Protein AF-0000000072904481 (afdb_homodimer)

Solvent-accessible surface area (backbone atoms only — not comparable to full-atom values): 21215 Å² total; per-residue (Å²): 129,81,46,46,85,40,56,26,34,34,30,36,46,55,45,69,70,57,36,52,53,54,48,51,54,16,54,73,69,62,22,68,70,60,59,73,47,78,64,38,32,56,46,36,26,70,32,43,30,18,29,45,48,41,91,46,60,48,68,60,49,51,50,52,50,49,55,53,26,49,72,32,69,68,39,81,42,39,49,34,56,38,45,65,42,69,80,54,69,34,28,24,33,32,52,72,72,56,63,69,54,52,50,51,26,48,56,51,66,70,42,91,57,59,54,37,87,39,96,40,72,68,67,70,38,30,76,52,39,58,78,53,90,71,52,71,70,54,49,55,52,54,50,64,46,77,54,82,62,72,48,64,38,44,38,40,35,32,38,30,45,39,60,66,95,79,44,80,44,79,40,81,74,47,74,46,60,43,56,44,68,75,72,67,75,73,77,78,74,83,124,129,82,46,47,86,40,58,25,37,34,30,36,46,55,45,69,72,57,35,52,52,53,49,51,53,16,54,74,68,61,23,67,74,59,58,73,48,79,64,40,31,55,47,38,27,71,32,44,32,18,30,46,48,42,91,45,60,49,67,59,49,51,50,53,50,50,56,53,26,50,72,34,67,68,39,82,40,39,48,35,57,38,44,65,42,67,84,52,71,32,28,24,34,33,52,72,71,58,63,70,55,52,52,51,24,48,58,51,67,69,42,92,59,58,55,38,85,38,97,38,73,68,66,69,40,30,75,51,40,59,78,54,89,70,51,71,70,55,48,55,52,56,51,64,46,76,54,82,62,71,47,64,37,44,37,40,34,32,38,31,47,40,61,65,93,77,44,81,44,79,40,82,73,47,74,45,60,43,57,44,67,74,73,67,76,73,76,77,74,82,125

Structure (mmCIF, N/CA/C/O backbone):
data_AF-0000000072904481-model_v1
#
loop_
_entity.id
_entity.type
_entity.pdbx_description
1 polymer 'Uncharacterized protein'
#
loop_
_atom_site.group_PDB
_atom_site.id
_atom_site.type_symbol
_atom_site.label_atom_id
_atom_site.label_alt_id
_atom_site.label_comp_id
_atom_site.label_asym_id
_atom_site.label_entity_id
_atom_site.label_seq_id
_atom_site.pdbx_PDB_ins_code
_atom_site.Cartn_x
_atom_site.Cartn_y
_atom_site.Cartn_z
_atom_site.occupancy
_atom_site.B_iso_or_equiv
_atom_site.auth_seq_id
_atom_site.auth_comp_id
_atom_site.auth_asym_id
_atom_site.auth_atom_id
_atom_site.pdbx_PDB_model_num
ATOM 1 N N . MET A 1 1 ? -24.938 24.891 1.321 1 43.62 1 MET A N 1
ATOM 2 C CA . MET A 1 1 ? -23.891 24.891 2.342 1 43.62 1 MET A CA 1
ATOM 3 C C . MET A 1 1 ? -22.734 24 1.939 1 43.62 1 MET A C 1
ATOM 5 O O . MET A 1 1 ? -22.938 22.906 1.396 1 43.62 1 MET A O 1
ATOM 9 N N . ASP A 1 2 ? -21.531 24.625 1.705 1 61.44 2 ASP A N 1
ATOM 10 C CA . ASP A 1 2 ? -20.375 23.984 1.078 1 61.44 2 ASP A CA 1
ATOM 11 C C . ASP A 1 2 ? -19.859 22.828 1.938 1 61.44 2 ASP A C 1
ATOM 13 O O . ASP A 1 2 ? -19.312 23.062 3.018 1 61.44 2 ASP A O 1
ATOM 17 N N . HIS A 1 3 ? -20.547 21.594 1.943 1 78.19 3 HIS A N 1
ATOM 18 C CA . HIS A 1 3 ? -20.156 20.391 2.66 1 78.19 3 HIS A CA 1
ATOM 19 C C . HIS A 1 3 ? -18.891 19.781 2.051 1 78.19 3 HIS A C 1
ATOM 21 O O . HIS A 1 3 ? -18.422 20.219 0.998 1 78.19 3 HIS A O 1
ATOM 27 N N . PHE A 1 4 ? -18.203 19 2.891 1 85.06 4 PHE A N 1
ATOM 28 C CA . PHE A 1 4 ? -17.078 18.25 2.361 1 85.06 4 PHE A CA 1
ATOM 29 C C . PHE A 1 4 ? -17.547 17.219 1.331 1 85.06 4 PHE A C 1
ATOM 31 O O . PHE A 1 4 ? -18.281 16.297 1.663 1 85.06 4 PHE A O 1
ATOM 38 N N . LYS A 1 5 ? -17.328 17.438 0.111 1 82.5 5 LYS A N 1
ATOM 39 C CA . LYS A 1 5 ? -17.812 16.578 -0.953 1 82.5 5 LYS A CA 1
ATOM 40 C C . LYS A 1 5 ? -16.766 15.531 -1.332 1 82.5 5 LYS A C 1
ATOM 42 O O . LYS A 1 5 ? -17.078 14.531 -1.978 1 82.5 5 LYS A O 1
ATOM 47 N N . HIS A 1 6 ? -15.555 15.812 -0.887 1 86.06 6 HIS A N 1
ATOM 48 C CA . HIS A 1 6 ? -14.438 14.961 -1.261 1 86.06 6 HIS A CA 1
ATOM 49 C C . HIS A 1 6 ? -13.664 14.5 -0.03 1 86.06 6 HIS A C 1
ATOM 51 O O . HIS A 1 6 ? -13.852 15.039 1.063 1 86.06 6 HIS A O 1
ATOM 57 N N . ASP A 1 7 ? -12.852 13.469 -0.312 1 86.88 7 ASP A N 1
ATOM 58 C CA . ASP A 1 7 ? -12.008 13.023 0.79 1 86.88 7 ASP A CA 1
ATOM 59 C C . ASP A 1 7 ? -11.195 14.18 1.367 1 86.88 7 ASP A C 1
ATOM 61 O O . ASP A 1 7 ? -10.531 14.906 0.628 1 86.88 7 ASP A O 1
ATOM 65 N N . THR A 1 8 ? -11.32 14.328 2.645 1 92.25 8 THR A N 1
ATOM 66 C CA . THR A 1 8 ? -10.734 15.484 3.309 1 92.25 8 THR A CA 1
ATOM 67 C C . THR A 1 8 ? -9.867 15.055 4.488 1 92.25 8 THR A C 1
ATOM 69 O O . THR A 1 8 ? -10.258 14.172 5.258 1 92.25 8 THR A O 1
ATOM 72 N N . TYR A 1 9 ? -8.68 15.695 4.598 1 94.25 9 TYR A N 1
ATOM 73 C CA . TYR A 1 9 ? -7.652 15.336 5.574 1 94.25 9 TYR A CA 1
ATOM 74 C C . TYR A 1 9 ? -7.18 16.562 6.34 1 94.25 9 TYR A C 1
ATOM 76 O O . TYR A 1 9 ? -7.277 17.688 5.844 1 94.25 9 TYR A O 1
ATOM 84 N N . VAL A 1 10 ? -6.715 16.328 7.512 1 97.69 10 VAL A N 1
ATOM 85 C CA . VAL A 1 10 ? -6.008 17.344 8.281 1 97.69 10 VAL A CA 1
ATOM 86 C C . VAL A 1 10 ? -4.516 17.016 8.312 1 97.69 10 VAL A C 1
ATOM 88 O O . VAL A 1 10 ? -4.117 15.914 8.688 1 97.69 10 VAL A O 1
ATOM 91 N N . VAL A 1 11 ? -3.721 18 7.906 1 97.81 11 VAL A N 1
ATOM 92 C CA . VAL A 1 11 ? -2.295 17.703 7.758 1 97.81 11 VAL A CA 1
ATOM 93 C C . VAL A 1 11 ? -1.479 18.812 8.422 1 97.81 11 VAL A C 1
ATOM 95 O O . VAL A 1 11 ? -2.002 19.891 8.711 1 97.81 11 VAL A O 1
ATOM 98 N N . LEU A 1 12 ? -0.222 18.484 8.773 1 98.31 12 LEU A N 1
ATOM 99 C CA . LEU A 1 12 ? 0.786 19.484 9.086 1 98.31 12 LEU A CA 1
ATOM 100 C C . LEU A 1 12 ? 1.648 19.797 7.867 1 98.31 12 LEU A C 1
ATOM 102 O O . LEU A 1 12 ? 2.18 18.875 7.234 1 98.31 12 LEU A O 1
ATOM 106 N N . ASP A 1 13 ? 1.722 21.094 7.594 1 97.31 13 ASP A N 1
ATOM 107 C CA . ASP A 1 13 ? 2.512 21.531 6.445 1 97.31 13 ASP A CA 1
ATOM 108 C C . ASP A 1 13 ? 4.004 21.5 6.762 1 97.31 13 ASP A C 1
ATOM 110 O O . ASP A 1 13 ? 4.434 21.953 7.824 1 97.31 13 ASP A O 1
ATOM 114 N N . LEU A 1 14 ? 4.719 20.969 5.82 1 97.69 14 LEU A N 1
ATOM 115 C CA . LEU A 1 14 ? 6.172 21.031 5.957 1 97.69 14 LEU A CA 1
ATOM 116 C C . LEU A 1 14 ? 6.699 22.406 5.566 1 97.69 14 LEU A C 1
ATOM 118 O O . LEU A 1 14 ? 6.117 23.078 4.715 1 97.69 14 LEU A O 1
ATOM 122 N N . PRO A 1 15 ? 7.82 22.766 6.234 1 96.94 15 PRO A N 1
ATOM 123 C CA . PRO A 1 15 ? 8.438 24 5.77 1 96.94 15 PRO A CA 1
ATOM 124 C C . PRO A 1 15 ? 8.906 23.922 4.32 1 96.94 15 PRO A C 1
ATOM 126 O O . PRO A 1 15 ? 9.18 22.828 3.818 1 96.94 15 PRO A O 1
ATOM 129 N N . LYS A 1 16 ? 9.055 25.062 3.717 1 96 16 LYS A N 1
ATOM 130 C CA . LYS A 1 16 ? 9.344 25.172 2.291 1 96 16 LYS A CA 1
ATOM 131 C C . LYS A 1 16 ? 10.594 24.375 1.922 1 96 16 LYS A C 1
ATOM 133 O O . LYS A 1 16 ? 10.594 23.641 0.939 1 96 16 LYS A O 1
ATOM 138 N N . GLU A 1 17 ? 11.648 24.547 2.693 1 96.31 17 GLU A N 1
ATOM 139 C CA . GLU A 1 17 ? 12.922 23.906 2.377 1 96.31 17 GLU A CA 1
ATOM 140 C C . GLU A 1 17 ? 12.789 22.375 2.402 1 96.31 17 GLU A C 1
ATOM 142 O O . GLU A 1 17 ? 13.32 21.688 1.524 1 96.31 17 GLU A O 1
ATOM 147 N N . ILE A 1 18 ? 12.109 21.906 3.404 1 97.19 18 ILE A N 1
ATOM 148 C CA . ILE A 1 18 ? 11.922 20.453 3.529 1 97.19 18 ILE A CA 1
ATOM 149 C C . ILE A 1 18 ? 11.023 19.953 2.402 1 97.19 18 ILE A C 1
ATOM 151 O O . ILE A 1 18 ? 11.273 18.891 1.825 1 97.19 18 ILE A O 1
ATOM 155 N N . THR A 1 19 ? 9.984 20.703 2.086 1 95.88 19 THR A N 1
ATOM 156 C CA . THR A 1 19 ? 9.078 20.391 0.99 1 95.88 19 THR A CA 1
ATOM 157 C C . THR A 1 19 ? 9.844 20.203 -0.315 1 95.88 19 THR A C 1
ATOM 159 O O . THR A 1 19 ? 9.633 19.219 -1.037 1 95.88 19 THR A O 1
ATOM 162 N N . GLU A 1 20 ? 10.711 21.078 -0.546 1 94.69 20 GLU A N 1
ATOM 163 C CA . GLU A 1 20 ? 11.484 21.031 -1.781 1 94.69 20 GLU A CA 1
ATOM 164 C C . GLU A 1 20 ? 12.375 19.797 -1.819 1 94.69 20 GLU A C 1
ATOM 166 O O . GLU A 1 20 ? 12.516 19.156 -2.865 1 94.69 20 GLU A O 1
ATOM 171 N N . GLN A 1 21 ? 12.945 19.5 -0.69 1 95.62 21 GLN A N 1
ATOM 172 C CA . GLN A 1 21 ? 13.797 18.312 -0.621 1 95.62 21 GLN A CA 1
ATOM 173 C C . GLN A 1 21 ? 12.992 17.047 -0.859 1 95.62 21 GLN A C 1
ATOM 175 O O . GLN A 1 21 ? 13.422 16.156 -1.608 1 95.62 21 GLN A O 1
ATOM 180 N N . VAL A 1 22 ? 11.852 16.922 -0.239 1 95.38 22 VAL A N 1
ATOM 181 C CA . VAL A 1 22 ? 11.008 15.75 -0.406 1 95.38 22 VAL A CA 1
ATOM 182 C C . VAL A 1 22 ? 10.523 15.656 -1.853 1 95.38 22 VAL A C 1
ATOM 184 O O . VAL A 1 22 ? 10.523 14.578 -2.445 1 95.38 22 VAL A O 1
ATOM 187 N N . ARG A 1 23 ? 10.188 16.766 -2.432 1 92.81 23 ARG A N 1
ATOM 188 C CA . ARG A 1 23 ? 9.742 16.797 -3.82 1 92.81 23 ARG A CA 1
ATOM 189 C C . ARG A 1 23 ? 10.836 16.297 -4.758 1 92.81 23 ARG A C 1
ATOM 191 O O . ARG A 1 23 ? 10.562 15.586 -5.723 1 92.81 23 ARG A O 1
ATOM 198 N N . LYS A 1 24 ? 12.008 16.719 -4.5 1 92.88 24 LYS A N 1
ATOM 199 C CA . LYS A 1 24 ? 13.141 16.297 -5.32 1 92.88 24 LYS A CA 1
ATOM 200 C C . LYS A 1 24 ? 13.297 14.773 -5.285 1 92.88 24 LYS A C 1
ATOM 202 O O . LYS A 1 24 ? 13.57 14.148 -6.309 1 92.88 24 LYS A O 1
ATOM 207 N N . ILE A 1 25 ? 13.141 14.234 -4.094 1 93.06 25 ILE A N 1
ATOM 208 C CA . ILE A 1 25 ? 13.234 12.789 -3.943 1 93.06 25 ILE A CA 1
ATOM 209 C C . ILE A 1 25 ? 12.117 12.109 -4.73 1 93.06 25 ILE A C 1
ATOM 211 O O . ILE A 1 25 ? 12.359 11.156 -5.473 1 93.06 25 ILE A O 1
ATOM 215 N N . ARG A 1 26 ? 10.906 12.594 -4.602 1 90.12 26 ARG A N 1
ATOM 216 C CA . ARG A 1 26 ? 9.758 12.039 -5.312 1 90.12 26 ARG A CA 1
ATOM 217 C C . ARG A 1 26 ? 9.969 12.102 -6.82 1 90.12 26 ARG A C 1
ATOM 219 O O . ARG A 1 26 ? 9.633 11.156 -7.539 1 90.12 26 ARG A O 1
ATOM 226 N N . TYR A 1 27 ? 10.477 13.203 -7.234 1 88.25 27 TYR A N 1
ATOM 227 C CA . TYR A 1 27 ? 10.742 13.383 -8.656 1 88.25 27 TYR A CA 1
ATOM 228 C C . TYR A 1 27 ? 11.773 12.383 -9.156 1 88.25 27 TYR A C 1
ATOM 230 O O . TYR A 1 27 ? 11.617 11.805 -10.234 1 88.25 27 TYR A O 1
ATOM 238 N N . ARG A 1 28 ? 12.781 12.211 -8.398 1 87 28 ARG A N 1
ATOM 239 C CA . ARG A 1 28 ? 13.859 11.305 -8.766 1 87 28 ARG A CA 1
ATOM 240 C C . ARG A 1 28 ? 13.328 9.891 -8.992 1 87 28 ARG A C 1
ATOM 242 O O . ARG A 1 28 ? 13.781 9.188 -9.898 1 87 28 ARG A O 1
ATOM 249 N N . PHE A 1 29 ? 12.367 9.508 -8.242 1 84.25 29 PHE A N 1
ATOM 250 C CA . PHE A 1 29 ? 11.883 8.133 -8.32 1 84.25 29 PHE A CA 1
ATOM 251 C C . PHE A 1 29 ? 10.617 8.055 -9.172 1 84.25 29 PHE A C 1
ATOM 253 O O . PHE A 1 29 ? 9.906 7.047 -9.141 1 84.25 29 PHE A O 1
ATOM 260 N N . LYS A 1 30 ? 10.234 9.07 -9.812 1 73.94 30 LYS A N 1
ATOM 261 C CA . LYS A 1 30 ? 9.227 9.156 -10.867 1 73.94 30 LYS A CA 1
ATOM 262 C C . LYS A 1 30 ? 7.852 8.758 -10.344 1 73.94 30 LYS A C 1
ATOM 264 O O . LYS A 1 30 ? 7.113 8.023 -11.008 1 73.94 30 LYS A O 1
ATOM 269 N N . ASP A 1 31 ? 7.637 9.133 -9.102 1 68.69 31 ASP A N 1
ATOM 270 C CA . ASP A 1 31 ? 6.285 8.914 -8.594 1 68.69 31 ASP A CA 1
ATOM 271 C C . ASP A 1 31 ? 5.34 10.031 -9.039 1 68.69 31 ASP A C 1
ATOM 273 O O . ASP A 1 31 ? 5.199 11.039 -8.352 1 68.69 31 ASP A O 1
ATOM 277 N N . LYS A 1 32 ? 4.746 9.844 -10.148 1 64.5 32 LYS A N 1
ATOM 278 C CA . LYS A 1 32 ? 3.924 10.898 -10.727 1 64.5 32 LYS A CA 1
ATOM 279 C C . LYS A 1 32 ? 2.768 11.266 -9.805 1 64.5 32 LYS A C 1
ATOM 281 O O . LYS A 1 32 ? 2.406 12.438 -9.688 1 64.5 32 LYS A O 1
ATOM 286 N N . PHE A 1 33 ? 2.229 10.305 -9.203 1 63.47 33 PHE A N 1
ATOM 287 C CA . PHE A 1 33 ? 1.083 10.57 -8.344 1 63.47 33 PHE A CA 1
ATOM 288 C C . PHE A 1 33 ? 1.479 11.469 -7.176 1 63.47 33 PHE A C 1
ATOM 290 O O . PHE A 1 33 ? 0.866 12.516 -6.953 1 63.47 33 PHE A O 1
ATOM 297 N N . TYR A 1 34 ? 2.475 11.141 -6.562 1 61.69 34 TYR A N 1
ATOM 298 C CA . TYR A 1 34 ? 2.795 11.859 -5.336 1 61.69 34 TYR A CA 1
ATOM 299 C C . TYR A 1 34 ? 3.574 13.133 -5.641 1 61.69 34 TYR A C 1
ATOM 301 O O . TYR A 1 34 ? 3.695 14.016 -4.781 1 61.69 34 TYR A O 1
ATOM 309 N N . THR A 1 35 ? 3.934 13.203 -6.754 1 65 35 THR A N 1
ATOM 310 C CA . THR A 1 35 ? 4.598 14.453 -7.105 1 65 35 THR A CA 1
ATOM 311 C C . THR A 1 35 ? 3.586 15.594 -7.195 1 65 35 THR A C 1
ATOM 313 O O . THR A 1 35 ? 3.943 16.766 -7.016 1 65 35 THR A O 1
ATOM 316 N N . ALA A 1 36 ? 2.371 15.219 -7.344 1 69.12 36 ALA A N 1
ATOM 317 C CA . ALA A 1 36 ? 1.339 16.234 -7.477 1 69.12 36 ALA A CA 1
ATOM 318 C C . ALA A 1 36 ? 0.821 16.672 -6.113 1 69.12 36 ALA A C 1
ATOM 320 O O . ALA A 1 36 ? 0.22 17.75 -5.984 1 69.12 36 ALA A O 1
ATOM 321 N N . LEU A 1 37 ? 1.031 15.953 -5.09 1 77.56 37 LEU A N 1
ATOM 322 C CA . LEU A 1 37 ? 0.553 16.25 -3.746 1 77.56 37 LEU A CA 1
ATOM 323 C C . LEU A 1 37 ? 1.641 16.938 -2.924 1 77.56 37 LEU A C 1
ATOM 325 O O . LEU A 1 37 ? 2.818 16.594 -3.029 1 77.56 37 LEU A O 1
ATOM 329 N N . PRO A 1 38 ? 1.24 17.891 -2.24 1 86.31 38 PRO A N 1
ATOM 330 C CA . PRO A 1 38 ? 2.258 18.469 -1.361 1 86.31 38 PRO A CA 1
ATOM 331 C C . PRO A 1 38 ? 2.74 17.5 -0.291 1 86.31 38 PRO A C 1
ATOM 333 O O . PRO A 1 38 ? 1.941 16.734 0.26 1 86.31 38 PRO A O 1
ATOM 336 N N . PRO A 1 39 ? 4.094 17.516 -0.113 1 92.5 39 PRO A N 1
ATOM 337 C CA . PRO A 1 39 ? 4.582 16.75 1.042 1 92.5 39 PRO A CA 1
ATOM 338 C C . PRO A 1 39 ? 3.988 17.25 2.361 1 92.5 39 PRO A C 1
ATOM 340 O O . PRO A 1 39 ? 3.852 18.453 2.572 1 92.5 39 PRO A O 1
ATOM 343 N N . LYS A 1 40 ? 3.547 16.328 3.158 1 95.5 40 LYS A N 1
ATOM 344 C CA . LYS A 1 40 ? 2.859 16.656 4.406 1 95.5 40 LYS A CA 1
ATOM 345 C C . LYS A 1 40 ? 2.934 15.492 5.387 1 95.5 40 LYS A C 1
ATOM 347 O O . LYS A 1 40 ? 3.432 14.414 5.047 1 95.5 40 LYS A O 1
ATOM 352 N N . ILE A 1 41 ? 2.525 15.82 6.559 1 97.56 41 ILE A N 1
ATOM 353 C CA . ILE A 1 41 ? 2.268 14.789 7.559 1 97.56 41 ILE A CA 1
ATOM 354 C C . ILE A 1 41 ? 0.803 14.844 7.988 1 97.56 41 ILE A C 1
ATOM 356 O O . ILE A 1 41 ? 0.351 15.836 8.555 1 97.56 41 ILE A O 1
ATOM 360 N N . THR A 1 42 ? 0.107 13.789 7.727 1 96.81 42 THR A N 1
ATOM 361 C CA . THR A 1 42 ? -1.311 13.758 8.07 1 96.81 42 THR A CA 1
ATOM 362 C C . THR A 1 42 ? -1.499 13.516 9.562 1 96.81 42 THR A C 1
ATOM 364 O O . THR A 1 42 ? -0.853 12.641 10.148 1 96.81 42 THR A O 1
ATOM 367 N N . VAL A 1 43 ? -2.361 14.328 10.164 1 98.31 43 VAL A N 1
ATOM 368 C CA . VAL A 1 43 ? -2.633 14.125 11.586 1 98.31 43 VAL A CA 1
ATOM 369 C C . VAL A 1 43 ? -4.043 13.562 11.766 1 98.31 43 VAL A C 1
ATOM 371 O O . VAL A 1 43 ? -4.367 13.023 12.82 1 98.31 43 VAL A O 1
ATOM 374 N N . ALA A 1 44 ? -4.895 13.633 10.789 1 97.75 44 ALA A N 1
ATOM 375 C CA . ALA A 1 44 ? -6.203 12.977 10.805 1 97.75 44 ALA A CA 1
ATOM 376 C C . ALA A 1 44 ? -6.688 12.703 9.383 1 97.75 44 ALA A C 1
ATOM 378 O O . ALA A 1 44 ? -6.625 13.578 8.516 1 97.75 44 ALA A O 1
ATOM 379 N N . GLY A 1 45 ? -7.184 11.453 9.195 1 94.31 45 GLY A N 1
ATOM 380 C CA . GLY A 1 45 ? -7.77 11.172 7.895 1 94.31 45 GLY A CA 1
ATOM 381 C C . GLY A 1 45 ? -7.074 10.039 7.164 1 94.31 45 GLY A C 1
ATOM 382 O O . GLY A 1 45 ? -7.582 9.539 6.16 1 94.31 45 GLY A O 1
ATOM 383 N N . SER A 1 46 ? -5.887 9.555 7.656 1 90.25 46 SER A N 1
ATOM 384 C CA . SER A 1 46 ? -5.145 8.516 6.941 1 90.25 46 SER A CA 1
ATOM 385 C C . SER A 1 46 ? -4.918 7.293 7.824 1 90.25 46 SER A C 1
ATOM 387 O O . SER A 1 46 ? -4.863 6.164 7.328 1 90.25 46 SER A O 1
ATOM 389 N N . SER A 1 47 ? -4.734 7.5 9.07 1 94.12 47 SER A N 1
ATOM 390 C CA . SER A 1 47 ? -4.586 6.453 10.078 1 94.12 47 SER A CA 1
ATOM 391 C C . SER A 1 47 ? -5.094 6.918 11.438 1 94.12 47 SER A C 1
ATOM 393 O O . SER A 1 47 ? -5.164 8.125 11.703 1 94.12 47 SER A O 1
ATOM 395 N N . GLY A 1 48 ? -5.48 5.887 12.242 1 95.81 48 GLY A N 1
ATOM 396 C CA . GLY A 1 48 ? -6.168 6.234 13.477 1 95.81 48 GLY A CA 1
ATOM 397 C C . GLY A 1 48 ? -7.645 6.523 13.273 1 95.81 48 GLY A C 1
ATOM 398 O O . GLY A 1 48 ? -8.5 5.84 13.844 1 95.81 48 GLY A O 1
ATOM 399 N N . VAL A 1 49 ? -7.898 7.527 12.484 1 95.81 49 VAL A N 1
ATOM 400 C CA . VAL A 1 49 ? -9.242 7.836 12.008 1 95.81 49 VAL A CA 1
ATOM 401 C C . VAL A 1 49 ? -9.227 7.973 10.484 1 95.81 49 VAL A C 1
ATOM 403 O O . VAL A 1 49 ? -8.18 8.266 9.891 1 95.81 49 VAL A O 1
ATOM 406 N N . GLY A 1 50 ? -10.414 7.793 9.898 1 93.44 50 GLY A N 1
ATOM 407 C CA . GLY A 1 50 ? -10.531 7.969 8.461 1 93.44 50 GLY A CA 1
ATOM 408 C C . GLY A 1 50 ? -10.758 9.414 8.055 1 93.44 50 GLY A C 1
ATOM 409 O O . GLY A 1 50 ? -10.539 10.328 8.844 1 93.44 50 GLY A O 1
ATOM 410 N N . VAL A 1 51 ? -11.117 9.578 6.762 1 92.38 51 VAL A N 1
ATOM 411 C CA . VAL A 1 51 ? -11.344 10.906 6.211 1 92.38 51 VAL A CA 1
ATOM 412 C C . VAL A 1 51 ? -12.539 11.555 6.906 1 92.38 51 VAL A C 1
ATOM 414 O O . VAL A 1 51 ? -13.352 10.867 7.539 1 92.38 51 VAL A O 1
ATOM 417 N N . LEU A 1 52 ? -12.648 12.852 6.789 1 95 52 LEU A N 1
ATOM 418 C CA . LEU A 1 52 ? -13.797 13.57 7.344 1 95 52 LEU A CA 1
ATOM 419 C C . LEU A 1 52 ? -15.094 13.094 6.703 1 95 52 LEU A C 1
ATOM 421 O O . LEU A 1 52 ? -15.164 12.914 5.488 1 95 52 LEU A O 1
ATOM 425 N N . GLN A 1 53 ? -16.047 12.984 7.543 1 93 53 GLN A N 1
ATOM 426 C CA . GLN A 1 53 ? -17.359 12.68 7.004 1 93 53 GLN A CA 1
ATOM 427 C C . GLN A 1 53 ? -17.938 13.875 6.238 1 93 53 GLN A C 1
ATOM 429 O O . GLN A 1 53 ? -17.734 15.023 6.637 1 93 53 GLN A O 1
ATOM 434 N N . ASN A 1 54 ? -18.656 13.625 5.246 1 88.38 54 ASN A N 1
ATOM 435 C CA . ASN A 1 54 ? -19.125 14.648 4.328 1 88.38 54 ASN A CA 1
ATOM 436 C C . ASN A 1 54 ? -20.281 15.461 4.93 1 88.38 54 ASN A C 1
ATOM 438 O O . ASN A 1 54 ? -20.5 16.609 4.539 1 88.38 54 ASN A O 1
ATOM 442 N N . ASN A 1 55 ? -21 14.922 5.809 1 88.12 55 ASN A N 1
ATOM 443 C CA . ASN A 1 55 ? -22.219 15.547 6.32 1 88.12 55 ASN A CA 1
ATOM 444 C C . ASN A 1 55 ? -21.922 16.406 7.551 1 88.12 55 ASN A C 1
ATOM 446 O O . ASN A 1 55 ? -22.578 16.25 8.586 1 88.12 55 ASN A O 1
ATOM 450 N N . GLN A 1 56 ? -20.969 17.25 7.449 1 91.56 56 GLN A N 1
ATOM 451 C CA . GLN A 1 56 ? -20.703 18.188 8.539 1 91.56 56 GLN A CA 1
ATOM 452 C C . GLN A 1 56 ? -20.406 19.578 8.008 1 91.56 56 GLN A C 1
ATOM 454 O O . GLN A 1 56 ? -19.984 19.75 6.855 1 91.56 56 GLN A O 1
ATOM 459 N N . GLU A 1 57 ? -20.688 20.609 8.812 1 92.62 57 GLU A N 1
ATOM 460 C CA . GLU A 1 57 ? -20.5 22.016 8.445 1 92.62 57 GLU A CA 1
ATOM 461 C C . GLU A 1 57 ? -19.016 22.406 8.484 1 92.62 57 GLU A C 1
ATOM 463 O O . GLU A 1 57 ? -18.391 22.344 9.539 1 92.62 57 GLU A O 1
ATOM 468 N N . PRO A 1 58 ? -18.5 22.797 7.418 1 95.5 58 PRO A N 1
ATOM 469 C CA . PRO A 1 58 ? -17.078 23.125 7.367 1 95.5 58 PRO A CA 1
ATOM 470 C C . PRO A 1 58 ? -16.672 24.188 8.383 1 95.5 58 PRO A C 1
ATOM 472 O O . PRO A 1 58 ? -15.625 24.078 9.023 1 95.5 58 PRO A O 1
ATOM 475 N N . ASP A 1 59 ? -17.5 25.188 8.492 1 95.75 59 ASP A N 1
ATOM 476 C CA . ASP A 1 59 ? -17.172 26.281 9.406 1 95.75 59 ASP A CA 1
ATOM 477 C C . ASP A 1 59 ? -16.984 25.766 10.828 1 95.75 59 ASP A C 1
ATOM 479 O O . ASP A 1 59 ? -16.125 26.266 11.562 1 95.75 59 ASP A O 1
ATOM 483 N N . GLN A 1 60 ? -17.781 24.891 11.195 1 96.62 60 GLN A N 1
ATOM 484 C CA . GLN A 1 60 ? -17.656 24.297 12.531 1 96.62 60 GLN A CA 1
ATOM 485 C C . GLN A 1 60 ? -16.344 23.531 12.672 1 96.62 60 GLN A C 1
ATOM 487 O O . GLN A 1 60 ? -15.664 23.625 13.695 1 96.62 60 GLN A O 1
ATOM 492 N N . VAL A 1 61 ? -15.984 22.781 11.688 1 97.88 61 VAL A N 1
ATOM 493 C CA . VAL A 1 61 ? -14.734 22.031 11.672 1 97.88 61 VAL A CA 1
ATOM 494 C C . VAL A 1 61 ? -13.555 22.984 11.766 1 97.88 61 VAL A C 1
ATOM 496 O O . VAL A 1 61 ? -12.633 22.781 12.562 1 97.88 61 VAL A O 1
ATOM 499 N N . PHE A 1 62 ? -13.625 24.031 10.992 1 97.88 62 PHE A N 1
ATOM 500 C CA . PHE A 1 62 ? -12.547 25 10.969 1 97.88 62 PHE A CA 1
ATOM 501 C C . PHE A 1 62 ? -12.367 25.641 12.336 1 97.88 62 PHE A C 1
ATOM 503 O O . PHE A 1 62 ? -11.234 25.797 12.812 1 97.88 62 PHE A O 1
ATOM 510 N N . LYS A 1 63 ? -13.469 25.969 12.922 1 97.81 63 LYS A N 1
ATOM 511 C CA . LYS A 1 63 ? -13.43 26.594 14.242 1 97.81 63 LYS A CA 1
ATOM 512 C C . LYS A 1 63 ? -12.773 25.672 15.266 1 97.81 63 LYS A C 1
ATOM 514 O O . LYS A 1 63 ? -11.969 26.109 16.094 1 97.81 63 LYS A O 1
ATOM 519 N N . ILE A 1 64 ? -13.164 24.453 15.234 1 98.19 64 ILE A N 1
ATOM 520 C CA . ILE A 1 64 ? -12.594 23.469 16.156 1 98.19 64 ILE A CA 1
ATOM 521 C C . ILE A 1 64 ? -11.086 23.391 15.953 1 98.19 64 ILE A C 1
ATOM 523 O O . ILE A 1 64 ? -10.32 23.391 16.922 1 98.19 64 ILE A O 1
ATOM 527 N N . LEU A 1 65 ? -10.625 23.328 14.773 1 98.25 65 LEU A N 1
ATOM 528 C CA . LEU A 1 65 ? -9.203 23.219 14.484 1 98.25 65 LEU A CA 1
ATOM 529 C C . LEU A 1 65 ? -8.469 24.5 14.898 1 98.25 65 LEU A C 1
ATOM 531 O O . LEU A 1 65 ? -7.336 24.438 15.375 1 98.25 65 LEU A O 1
ATOM 535 N N . ASP A 1 66 ? -9.109 25.656 14.703 1 97.69 66 ASP A N 1
ATOM 536 C CA . ASP A 1 66 ? -8.539 26.906 15.18 1 97.69 66 ASP A CA 1
ATOM 537 C C . ASP A 1 66 ? -8.297 26.859 16.688 1 97.69 66 ASP A C 1
ATOM 539 O O . ASP A 1 66 ? -7.242 27.266 17.172 1 97.69 66 ASP A O 1
ATOM 543 N N . ASP A 1 67 ? -9.281 26.391 17.344 1 97.31 67 ASP A N 1
ATOM 544 C CA . ASP A 1 67 ? -9.18 26.297 18.797 1 97.31 67 ASP A CA 1
ATOM 545 C C . ASP A 1 67 ? -8.055 25.359 19.203 1 97.31 67 ASP A C 1
ATOM 547 O O . ASP A 1 67 ? -7.281 25.656 20.109 1 97.31 67 ASP A O 1
ATOM 551 N N . ILE A 1 68 ? -7.973 24.25 18.594 1 97.38 68 ILE A N 1
ATOM 552 C CA . ILE A 1 68 ? -6.918 23.297 18.875 1 97.38 68 ILE A CA 1
ATOM 553 C C . ILE A 1 68 ? -5.555 23.922 18.609 1 97.38 68 ILE A C 1
ATOM 555 O O . ILE A 1 68 ? -4.613 23.734 19.391 1 97.38 68 ILE A O 1
ATOM 559 N N . ALA A 1 69 ? -5.465 24.656 17.562 1 96.94 69 ALA A N 1
ATOM 560 C CA . ALA A 1 69 ? -4.203 25.266 17.156 1 96.94 69 ALA A CA 1
ATOM 561 C C . ALA A 1 69 ? -3.693 26.25 18.203 1 96.94 69 ALA A C 1
ATOM 563 O O . ALA A 1 69 ? -2.484 26.453 18.328 1 96.94 69 ALA A O 1
ATOM 564 N N . THR A 1 70 ? -4.602 26.875 18.938 1 94.56 70 THR A N 1
ATOM 565 C CA . THR A 1 70 ? -4.211 27.828 19.969 1 94.56 70 THR A CA 1
ATOM 566 C C . THR A 1 70 ? -3.586 27.109 21.156 1 94.56 70 THR A C 1
ATOM 568 O O . THR A 1 70 ? -2.951 27.734 22.016 1 94.56 70 THR A O 1
ATOM 571 N N . LYS A 1 71 ? -3.719 25.828 21.203 1 94.12 71 LYS A N 1
ATOM 572 C CA . LYS A 1 71 ? -3.279 25.047 22.359 1 94.12 71 LYS A CA 1
ATOM 573 C C . LYS A 1 71 ? -2.072 24.188 22.016 1 94.12 71 LYS A C 1
ATOM 575 O O . LYS A 1 71 ? -1.665 23.328 22.812 1 94.12 71 LYS A O 1
ATOM 580 N N . ILE A 1 72 ? -1.594 24.297 20.906 1 94.88 72 ILE A N 1
ATOM 581 C CA . ILE A 1 72 ? -0.477 23.469 20.453 1 94.88 72 ILE A CA 1
ATOM 582 C C . ILE A 1 72 ? 0.751 24.344 20.234 1 94.88 72 ILE A C 1
ATOM 584 O O . ILE A 1 72 ? 0.655 25.422 19.625 1 94.88 72 ILE A O 1
ATOM 588 N N . GLU A 1 73 ? 1.904 23.922 20.766 1 94 73 GLU A N 1
ATOM 589 C CA . GLU A 1 73 ? 3.182 24.578 20.484 1 94 73 GLU A CA 1
ATOM 590 C C . GLU A 1 73 ? 3.768 24.094 19.156 1 94 73 GLU A C 1
ATOM 592 O O . GLU A 1 73 ? 3.535 22.953 18.75 1 94 73 GLU A O 1
ATOM 597 N N . PRO A 1 74 ? 4.5 25.031 18.562 1 96.25 74 PRO A N 1
ATOM 598 C CA . PRO A 1 74 ? 5.223 24.547 17.391 1 96.25 74 PRO A CA 1
ATOM 599 C C . PRO A 1 74 ? 6.039 23.281 17.688 1 96.25 74 PRO A C 1
ATOM 601 O O . PRO A 1 74 ? 6.625 23.156 18.766 1 96.25 74 PRO A O 1
ATOM 604 N N . ILE A 1 75 ? 6.133 22.438 16.688 1 97.06 75 ILE A N 1
ATOM 605 C CA . ILE A 1 75 ? 6.762 21.141 16.875 1 97.06 75 ILE A CA 1
ATOM 606 C C . ILE A 1 75 ? 8.148 21.141 16.234 1 97.06 75 ILE A C 1
ATOM 608 O O . ILE A 1 75 ? 8.297 21.406 15.047 1 97.06 75 ILE A O 1
ATOM 612 N N . LYS A 1 76 ? 9.109 20.875 17.047 1 97.19 76 LYS A N 1
ATOM 613 C CA . LYS A 1 76 ? 10.422 20.547 16.5 1 97.19 76 LYS A CA 1
ATOM 614 C C . LYS A 1 76 ? 10.484 19.094 16.047 1 97.19 76 LYS A C 1
ATOM 616 O O . LYS A 1 76 ? 10.289 18.172 16.859 1 97.19 76 LYS A O 1
ATOM 621 N N . ALA A 1 77 ? 10.766 18.922 14.758 1 97.94 77 ALA A N 1
ATOM 622 C CA . ALA A 1 77 ? 10.703 17.562 14.227 1 97.94 77 ALA A CA 1
ATOM 623 C C . ALA A 1 77 ? 11.883 17.281 13.312 1 97.94 77 ALA A C 1
ATOM 625 O O . ALA A 1 77 ? 12.609 18.188 12.914 1 97.94 77 ALA A O 1
ATOM 626 N N . SER A 1 78 ? 12.117 16 13.062 1 97.88 78 SER A N 1
ATOM 627 C CA . SER A 1 78 ? 13.078 15.5 12.086 1 97.88 78 SER A CA 1
ATOM 628 C C . SER A 1 78 ? 12.664 14.133 11.547 1 97.88 78 SER A C 1
ATOM 630 O O . SER A 1 78 ? 12.039 13.344 12.258 1 97.88 78 SER A O 1
ATOM 632 N N . PHE A 1 79 ? 13.023 13.969 10.305 1 98.25 79 PHE A N 1
ATOM 633 C CA . PHE A 1 79 ? 12.75 12.664 9.711 1 98.25 79 PHE A CA 1
ATOM 634 C C . PHE A 1 79 ? 13.773 11.633 10.18 1 98.25 79 PHE A C 1
ATOM 636 O O . PHE A 1 79 ? 14.945 11.969 10.383 1 98.25 79 PHE A O 1
ATOM 643 N N . SER A 1 80 ? 13.281 10.5 10.406 1 97.62 80 SER A N 1
ATOM 644 C CA . SER A 1 80 ? 14.141 9.336 10.609 1 97.62 80 SER A CA 1
ATOM 645 C C . SER A 1 80 ? 14.344 8.555 9.312 1 97.62 80 SER A C 1
ATOM 647 O O . SER A 1 80 ? 14.398 9.148 8.234 1 97.62 80 SER A O 1
ATOM 649 N N . GLU A 1 81 ? 14.461 7.281 9.367 1 97.5 81 GLU A N 1
ATOM 650 C CA . GLU A 1 81 ? 14.742 6.473 8.188 1 97.5 81 GLU A CA 1
ATOM 651 C C . GLU A 1 81 ? 13.508 6.344 7.301 1 97.5 81 GLU A C 1
ATOM 653 O O . GLU A 1 81 ? 12.383 6.547 7.762 1 97.5 81 GLU A O 1
ATOM 658 N N . VAL A 1 82 ? 13.805 6.055 6.059 1 97.12 82 VAL A N 1
ATOM 659 C CA . VAL A 1 82 ? 12.742 5.676 5.137 1 97.12 82 VAL A CA 1
ATOM 660 C C . VAL A 1 82 ? 12.273 4.254 5.445 1 97.12 82 VAL A C 1
ATOM 662 O O . VAL A 1 82 ? 13.094 3.352 5.633 1 97.12 82 VAL A O 1
ATOM 665 N N . LYS A 1 83 ? 10.992 4.113 5.535 1 95.69 83 LYS A N 1
ATOM 666 C CA . LYS A 1 83 ? 10.398 2.805 5.789 1 95.69 83 LYS A CA 1
ATOM 667 C C . LYS A 1 83 ? 9.383 2.441 4.707 1 95.69 83 LYS A C 1
ATOM 669 O O . LYS A 1 83 ? 9.047 3.271 3.861 1 95.69 83 LYS A O 1
ATOM 674 N N . ARG A 1 84 ? 9.102 1.203 4.711 1 92.38 84 ARG A N 1
ATOM 675 C CA . ARG A 1 84 ? 8.117 0.639 3.791 1 92.38 84 ARG A CA 1
ATOM 676 C C . ARG A 1 84 ? 6.898 0.117 4.543 1 92.38 84 ARG A C 1
ATOM 678 O O . ARG A 1 84 ? 7.035 -0.524 5.59 1 92.38 84 ARG A O 1
ATOM 685 N N . PHE A 1 85 ? 5.672 0.44 4.098 1 92.38 85 PHE A N 1
ATOM 686 C CA . PHE A 1 85 ? 4.492 -0.168 4.703 1 92.38 85 PHE A CA 1
ATOM 687 C C . PHE A 1 85 ? 4.449 -1.665 4.418 1 92.38 85 PHE A C 1
ATOM 689 O O . PHE A 1 85 ? 4.789 -2.104 3.314 1 92.38 85 PHE A O 1
ATOM 696 N N . PRO A 1 86 ? 3.934 -2.467 5.281 1 90.88 86 PRO A N 1
ATOM 697 C CA . PRO A 1 86 ? 3.949 -3.924 5.133 1 90.88 86 PRO A CA 1
ATOM 698 C C . PRO A 1 86 ? 3.258 -4.395 3.855 1 90.88 86 PRO A C 1
ATOM 700 O O . PRO A 1 86 ? 2.16 -3.928 3.535 1 90.88 86 PRO A O 1
ATOM 703 N N . TYR A 1 87 ? 3.984 -5.254 3.082 1 89.19 87 TYR A N 1
ATOM 704 C CA . TYR A 1 87 ? 3.473 -6.012 1.944 1 89.19 87 TYR A CA 1
ATOM 705 C C . TYR A 1 87 ? 3.221 -5.098 0.751 1 89.19 87 TYR A C 1
ATOM 707 O O . TYR A 1 87 ? 2.533 -5.48 -0.198 1 89.19 87 TYR A O 1
ATOM 715 N N . THR A 1 88 ? 3.74 -3.848 0.84 1 87.81 88 THR A N 1
ATOM 716 C CA . THR A 1 88 ? 3.488 -2.896 -0.236 1 87.81 88 THR A CA 1
ATOM 717 C C . THR A 1 88 ? 4.789 -2.25 -0.703 1 87.81 88 THR A C 1
ATOM 719 O O . THR A 1 88 ? 5.852 -2.5 -0.132 1 87.81 88 THR A O 1
ATOM 722 N N . ASN A 1 89 ? 4.672 -1.52 -1.762 1 84.62 89 ASN A N 1
ATOM 723 C CA . ASN A 1 89 ? 5.773 -0.672 -2.207 1 84.62 89 ASN A CA 1
ATOM 724 C C . ASN A 1 89 ? 5.496 0.801 -1.926 1 84.62 89 ASN A C 1
ATOM 726 O O . ASN A 1 89 ? 5.754 1.658 -2.773 1 84.62 89 ASN A O 1
ATOM 730 N N . ILE A 1 90 ? 4.93 1.067 -0.824 1 89.12 90 ILE A N 1
ATOM 731 C CA . ILE A 1 90 ? 4.723 2.441 -0.377 1 89.12 90 ILE A CA 1
ATOM 732 C C . ILE A 1 90 ? 5.789 2.812 0.653 1 89.12 90 ILE A C 1
ATOM 734 O O . ILE A 1 90 ? 5.879 2.189 1.713 1 89.12 90 ILE A O 1
ATOM 738 N N . PHE A 1 91 ? 6.512 3.812 0.295 1 92.75 91 PHE A N 1
ATOM 739 C CA . PHE A 1 91 ? 7.641 4.23 1.119 1 92.75 91 PHE A CA 1
ATOM 740 C C . PHE A 1 91 ? 7.395 5.609 1.714 1 92.75 91 PHE A C 1
ATOM 742 O O . PHE A 1 91 ? 6.762 6.461 1.083 1 92.75 91 PHE A O 1
ATOM 749 N N . PHE A 1 92 ? 7.918 5.793 2.891 1 94.88 92 PHE A N 1
ATOM 750 C CA . PHE A 1 92 ? 7.668 7.051 3.584 1 94.88 92 PHE A CA 1
ATOM 751 C C . PHE A 1 92 ? 8.82 7.391 4.52 1 94.88 92 PHE A C 1
ATOM 753 O O . PHE A 1 92 ? 9.562 6.508 4.945 1 94.88 92 PHE A O 1
ATOM 760 N N . PHE A 1 93 ? 8.922 8.703 4.836 1 97.31 93 PHE A N 1
ATOM 761 C CA . PHE A 1 93 ? 9.773 9.125 5.938 1 97.31 93 PHE A CA 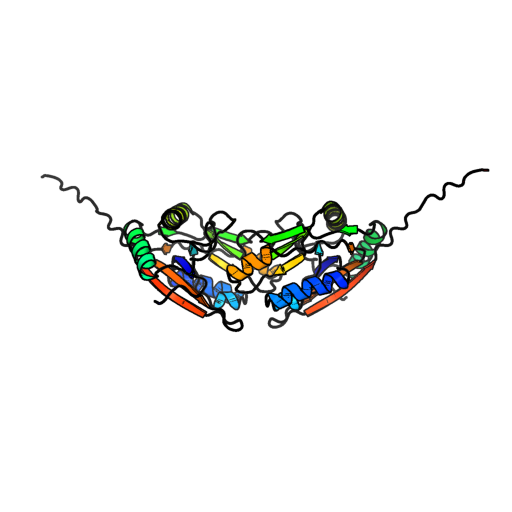1
ATOM 762 C C . PHE A 1 93 ? 9.078 8.891 7.277 1 97.31 93 PHE A C 1
ATOM 764 O O . PHE A 1 93 ? 7.973 9.375 7.504 1 97.31 93 PHE A O 1
ATOM 771 N N . SER A 1 94 ? 9.789 8.141 8.148 1 97.81 94 SER A N 1
ATOM 772 C CA . SER A 1 94 ? 9.375 8.086 9.547 1 97.81 94 SER A CA 1
ATOM 773 C C . SER A 1 94 ? 9.898 9.297 10.32 1 97.81 94 SER A C 1
ATOM 775 O O . SER A 1 94 ? 10.578 10.148 9.758 1 97.81 94 SER A O 1
ATOM 777 N N . LEU A 1 95 ? 9.453 9.414 11.547 1 98.12 95 LEU A N 1
ATOM 778 C CA . LEU A 1 95 ? 9.859 10.531 12.391 1 98.12 95 LEU A CA 1
ATOM 779 C C . LEU A 1 95 ? 10.641 10.039 13.602 1 98.12 95 LEU A C 1
ATOM 781 O O . LEU A 1 95 ? 10.344 8.969 14.148 1 98.12 95 LEU A O 1
ATOM 785 N N . HIS A 1 96 ? 11.633 10.766 14.039 1 97 96 HIS A N 1
ATOM 786 C CA . HIS A 1 96 ? 12.398 10.406 15.234 1 97 96 HIS A CA 1
ATOM 787 C C . HIS A 1 96 ? 11.523 10.43 16.484 1 97 96 HIS A C 1
ATOM 789 O O . HIS A 1 96 ? 11.602 9.523 17.312 1 97 96 HIS A O 1
ATOM 795 N N . ASP A 1 97 ? 10.812 11.461 16.719 1 97 97 ASP A N 1
ATOM 796 C CA . ASP A 1 97 ? 9.883 11.625 17.828 1 97 97 ASP A CA 1
ATOM 797 C C . ASP A 1 97 ? 8.461 11.852 17.312 1 97 97 ASP A C 1
ATOM 799 O O . ASP A 1 97 ? 8.195 12.828 16.609 1 97 97 ASP A O 1
ATOM 803 N N . GLU A 1 98 ? 7.559 10.914 17.75 1 98 98 GLU A N 1
ATOM 804 C CA . GLU A 1 98 ? 6.199 10.977 17.219 1 98 98 GLU A CA 1
ATOM 805 C C . GLU A 1 98 ? 5.219 11.5 18.266 1 98 98 GLU A C 1
ATOM 807 O O . GLU A 1 98 ? 4.023 11.617 18 1 98 98 GLU A O 1
ATOM 812 N N . ALA A 1 99 ? 5.629 11.852 19.453 1 97.75 99 ALA A N 1
ATOM 813 C CA . ALA A 1 99 ? 4.758 12.164 20.578 1 97.75 99 ALA A CA 1
ATOM 814 C C . ALA A 1 99 ? 3.852 13.352 20.266 1 97.75 99 ALA A C 1
ATOM 816 O O . ALA A 1 99 ? 2.643 13.297 20.516 1 97.75 99 ALA A O 1
ATOM 817 N N . SER A 1 100 ? 4.477 14.383 19.734 1 97.69 100 SER A N 1
ATOM 818 C CA . SER A 1 100 ? 3.705 15.578 19.438 1 97.69 100 SER A CA 1
ATOM 819 C C . SER A 1 100 ? 2.619 15.297 18.406 1 97.69 100 SER A C 1
ATOM 821 O O . SER A 1 100 ? 1.517 15.836 18.484 1 97.69 100 SER A O 1
ATOM 823 N N . PHE A 1 101 ? 2.91 14.453 17.484 1 98.5 101 PHE A N 1
ATOM 824 C CA . PHE A 1 101 ? 1.952 14.109 16.438 1 98.5 101 PHE A CA 1
ATOM 825 C C . PHE A 1 101 ? 0.801 13.289 17 1 98.5 101 PHE A C 1
ATOM 827 O O . PHE A 1 101 ? -0.361 13.516 16.656 1 98.5 101 PHE A O 1
ATOM 834 N N . HIS A 1 102 ? 1.134 12.391 17.844 1 98.44 102 HIS A N 1
ATOM 835 C CA . HIS A 1 102 ? 0.103 11.609 18.516 1 98.44 102 HIS A CA 1
ATOM 836 C C . HIS A 1 102 ? -0.806 12.5 19.359 1 98.44 102 HIS A C 1
ATOM 838 O O . HIS A 1 102 ? -2.02 12.281 19.406 1 98.44 102 HIS A O 1
ATOM 844 N N . ASN A 1 103 ? -0.182 13.453 20.016 1 97.94 103 ASN A N 1
ATOM 845 C CA . ASN A 1 103 ? -0.964 14.375 20.828 1 97.94 103 ASN A CA 1
ATOM 846 C C . ASN A 1 103 ? -1.954 15.164 19.969 1 97.94 103 ASN A C 1
ATOM 848 O O . ASN A 1 103 ? -3.129 15.289 20.328 1 97.94 103 ASN A O 1
ATOM 852 N N . ILE A 1 104 ? -1.53 15.648 18.891 1 98.25 104 ILE A N 1
ATOM 853 C CA . ILE A 1 104 ? -2.395 16.422 18.016 1 98.25 104 ILE A CA 1
ATOM 854 C C . ILE A 1 104 ? -3.498 15.531 17.453 1 98.25 104 ILE A C 1
ATOM 856 O O . ILE A 1 104 ? -4.672 15.914 17.438 1 98.25 104 ILE A O 1
ATOM 860 N N . HIS A 1 105 ? -3.082 14.359 16.984 1 98.69 105 HIS A N 1
ATOM 861 C CA . HIS A 1 105 ? -4.062 13.398 16.484 1 98.69 105 HIS A CA 1
ATOM 862 C C . HIS A 1 105 ? -5.141 13.125 17.531 1 98.69 105 HIS A C 1
ATOM 864 O O . HIS A 1 105 ? -6.332 13.133 17.203 1 98.69 105 HIS A O 1
ATOM 870 N N . LYS A 1 106 ? -4.73 12.906 18.719 1 98.38 106 LYS A N 1
ATOM 871 C CA . LYS A 1 106 ? -5.668 12.602 19.797 1 98.38 106 LYS A CA 1
ATOM 872 C C . LYS A 1 106 ? -6.637 13.758 20.031 1 98.38 106 LYS A C 1
ATOM 874 O O . LYS A 1 106 ? -7.844 13.547 20.156 1 98.38 106 LYS A O 1
ATOM 879 N N . LYS A 1 107 ? -6.121 14.961 20.078 1 98.31 107 LYS A N 1
ATOM 880 C CA . LYS A 1 107 ? -6.957 16.141 20.281 1 98.31 107 LYS A CA 1
ATOM 881 C C . LYS A 1 107 ? -8 16.266 19.172 1 98.31 107 LYS A C 1
ATOM 883 O O . LYS A 1 107 ? -9.164 16.562 19.438 1 98.31 107 LYS A O 1
ATOM 888 N N . ILE A 1 108 ? -7.582 15.984 17.969 1 98.69 108 ILE A N 1
ATOM 889 C CA . ILE A 1 108 ? -8.484 16.109 16.828 1 98.69 108 ILE A CA 1
ATOM 890 C C . ILE A 1 108 ? -9.492 14.969 16.844 1 98.69 108 ILE A C 1
ATOM 892 O O . ILE A 1 108 ? -10.695 15.195 16.688 1 98.69 108 ILE A O 1
ATOM 896 N N . ALA A 1 109 ? -9 13.781 17.078 1 98.12 109 ALA A N 1
ATOM 897 C CA . ALA A 1 109 ? -9.844 12.594 17.031 1 98.12 109 ALA A CA 1
ATOM 898 C C . ALA A 1 109 ? -10.891 12.625 18.141 1 98.12 109 ALA A C 1
ATOM 900 O O . ALA A 1 109 ? -11.977 12.055 18 1 98.12 109 ALA A O 1
ATOM 901 N N . GLN A 1 110 ? -10.57 13.289 19.219 1 97.88 110 GLN A N 1
ATOM 902 C CA . GLN A 1 110 ? -11.469 13.336 20.375 1 97.88 110 GLN A CA 1
ATOM 903 C C . GLN A 1 110 ? -12.367 14.57 20.312 1 97.88 110 GLN A C 1
ATOM 905 O O . GLN A 1 110 ? -13.211 14.766 21.188 1 97.88 110 GLN A O 1
ATOM 910 N N . SER A 1 111 ? -12.18 15.344 19.344 1 98.25 111 SER A N 1
ATOM 911 C CA . SER A 1 111 ? -13.023 16.516 19.172 1 98.25 111 SER A CA 1
ATOM 912 C C . SER A 1 111 ? -14.391 16.141 18.609 1 98.25 111 SER A C 1
ATOM 914 O O . SER A 1 111 ? -14.727 14.961 18.516 1 98.25 111 SER A O 1
ATOM 916 N N . ASP A 1 112 ? -15.203 17.25 18.219 1 97.56 112 ASP A N 1
ATOM 917 C CA . ASP A 1 112 ? -16.531 17.016 17.672 1 97.56 112 ASP A CA 1
ATOM 918 C C . ASP A 1 112 ? -16.484 16.828 16.156 1 97.56 112 ASP A C 1
ATOM 920 O O . ASP A 1 112 ? -17.531 16.703 15.516 1 97.56 112 ASP A O 1
ATOM 924 N N . ILE A 1 113 ? -15.289 16.812 15.617 1 98.12 113 ILE A N 1
ATOM 925 C CA . ILE A 1 113 ? -15.172 16.516 14.195 1 98.12 113 ILE A CA 1
ATOM 926 C C . ILE A 1 113 ? -15.453 15.031 13.953 1 98.12 113 ILE A C 1
ATOM 928 O O . ILE A 1 113 ? -14.922 14.172 14.664 1 98.12 113 ILE A O 1
ATOM 932 N N . ARG A 1 114 ? -16.234 14.75 12.984 1 96.81 114 ARG A N 1
ATOM 933 C CA . ARG A 1 114 ? -16.609 13.367 12.703 1 96.81 114 ARG A CA 1
ATOM 934 C C . ARG A 1 114 ? -15.773 12.797 11.562 1 96.81 114 ARG A C 1
ATOM 936 O O . ARG A 1 114 ? -15.672 13.406 10.5 1 96.81 114 ARG A O 1
ATOM 943 N N . PHE A 1 115 ? -15.203 11.68 11.789 1 96.31 115 PHE A N 1
ATOM 944 C CA . PHE A 1 115 ? -14.367 10.969 10.828 1 96.31 115 PHE A CA 1
ATOM 945 C C . PHE A 1 115 ? -14.961 9.602 10.5 1 96.31 115 PHE A C 1
ATOM 947 O O . PHE A 1 115 ? -15.68 9.023 11.312 1 96.31 115 PHE A O 1
ATOM 954 N N . SER A 1 116 ? -14.633 9.117 9.289 1 93.06 116 SER A N 1
ATOM 955 C CA . SER A 1 116 ? -14.93 7.723 8.969 1 93.06 116 SER A CA 1
ATOM 956 C C . SER A 1 116 ? -14.039 6.777 9.773 1 93.06 116 SER A C 1
ATOM 958 O O . SER A 1 116 ? -13.102 7.211 10.438 1 93.06 116 SER A O 1
ATOM 960 N N . LYS A 1 117 ? -14.383 5.523 9.711 1 90.12 117 LYS A N 1
ATOM 961 C CA . LYS A 1 117 ? -13.625 4.523 10.461 1 90.12 117 LYS A CA 1
ATOM 962 C C . LYS A 1 117 ? -12.305 4.195 9.766 1 90.12 117 LYS A C 1
ATOM 964 O O . LYS A 1 117 ? -12.234 4.188 8.531 1 90.12 117 LYS A O 1
ATOM 969 N N . ASN A 1 118 ? -11.281 4.012 10.523 1 90.31 118 ASN A N 1
ATOM 970 C CA . ASN A 1 118 ? -9.984 3.482 10.109 1 90.31 118 ASN A CA 1
ATOM 971 C C . ASN A 1 118 ? -9.492 2.395 11.055 1 90.31 118 ASN A C 1
ATOM 973 O O . ASN A 1 118 ? -9.398 2.613 12.266 1 90.31 118 ASN A O 1
ATOM 977 N N . ASP A 1 119 ? -9.07 1.314 10.492 1 89 119 ASP A N 1
ATOM 978 C CA . ASP A 1 119 ? -8.828 0.131 11.32 1 89 119 ASP A CA 1
ATOM 979 C C . ASP A 1 119 ? -7.383 0.077 11.797 1 89 119 ASP A C 1
ATOM 981 O O . ASP A 1 119 ? -6.988 -0.866 12.484 1 89 119 ASP A O 1
ATOM 985 N N . PHE A 1 120 ? -6.586 1.015 11.492 1 94.12 120 PHE A N 1
ATOM 986 C CA . PHE A 1 120 ? -5.176 0.976 11.859 1 94.12 120 PHE A CA 1
ATOM 987 C C . PHE A 1 120 ? -4.836 2.1 12.828 1 94.12 120 PHE A C 1
ATOM 989 O O . PHE A 1 120 ? -5.387 3.199 12.734 1 94.12 120 PHE A O 1
ATOM 996 N N . PRO A 1 121 ? -3.906 1.77 13.75 1 96.81 121 PRO A N 1
ATOM 997 C CA . PRO A 1 121 ? -3.488 2.83 14.672 1 96.81 121 PRO A CA 1
ATOM 998 C C . PRO A 1 121 ? -2.834 4.008 13.961 1 96.81 121 PRO A C 1
ATOM 1000 O O . PRO A 1 121 ? -2.344 3.861 12.836 1 96.81 121 PRO A O 1
ATOM 1003 N N . TYR A 1 122 ? -2.896 5.109 14.656 1 98 122 TYR A N 1
ATOM 1004 C CA . TYR A 1 122 ? -2.287 6.301 14.07 1 98 122 TYR A CA 1
ATOM 1005 C C . TYR A 1 122 ? -0.794 6.098 13.844 1 98 122 TYR A C 1
ATOM 1007 O O . TYR A 1 122 ? -0.088 5.613 14.734 1 98 122 TYR A O 1
ATOM 1015 N N . LYS A 1 123 ? -0.365 6.453 12.648 1 97.31 123 LYS A N 1
ATOM 1016 C CA . LYS A 1 123 ? 1.037 6.387 12.25 1 97.31 123 LYS A CA 1
ATOM 1017 C C . LYS A 1 123 ? 1.442 7.629 11.461 1 97.31 123 LYS A C 1
ATOM 1019 O O . LYS A 1 123 ? 1.224 7.699 10.25 1 97.31 123 LYS A O 1
ATOM 1024 N N . PRO A 1 124 ? 2.129 8.602 12.125 1 97.62 124 PRO A N 1
ATOM 1025 C CA . PRO A 1 124 ? 2.582 9.781 11.375 1 97.62 124 PRO A CA 1
ATOM 1026 C C . PRO A 1 124 ? 3.711 9.461 10.398 1 97.62 124 PRO A C 1
ATOM 1028 O O . PRO A 1 124 ? 4.637 8.719 10.742 1 97.62 124 PRO A O 1
ATOM 1031 N N . HIS A 1 125 ? 3.576 9.969 9.18 1 95.94 125 HIS A N 1
ATOM 1032 C CA . HIS A 1 125 ? 4.578 9.727 8.148 1 95.94 125 HIS A CA 1
ATOM 1033 C C . HIS A 1 125 ? 4.469 10.758 7.027 1 95.94 125 HIS A C 1
ATOM 1035 O O . HIS A 1 125 ? 3.479 11.492 6.949 1 95.94 125 HIS A O 1
ATOM 1041 N N . SER A 1 126 ? 5.52 10.883 6.285 1 95.75 126 SER A N 1
ATOM 1042 C CA . SER A 1 126 ? 5.508 11.625 5.027 1 95.75 126 SER A CA 1
ATOM 1043 C C . SER A 1 126 ? 5.824 10.711 3.846 1 95.75 126 SER A C 1
ATOM 1045 O O . SER A 1 126 ? 6.953 10.234 3.709 1 95.75 126 SER A O 1
ATOM 1047 N N . THR A 1 127 ? 4.863 10.523 2.984 1 92.06 127 THR A N 1
ATOM 1048 C CA . THR A 1 127 ? 4.973 9.539 1.911 1 92.06 127 THR A CA 1
ATOM 1049 C C . THR A 1 127 ? 5.965 10.008 0.851 1 92.06 127 THR A C 1
ATOM 1051 O O . THR A 1 127 ? 5.969 11.18 0.471 1 92.06 127 THR A O 1
ATOM 1054 N N . LEU A 1 128 ? 6.805 9.086 0.451 1 90.88 128 LEU A N 1
ATOM 1055 C CA . LEU A 1 128 ? 7.816 9.352 -0.562 1 90.88 128 LEU A CA 1
ATOM 1056 C C . LEU A 1 128 ? 7.438 8.711 -1.894 1 90.88 128 LEU A C 1
ATOM 1058 O O . LEU A 1 128 ? 7.688 9.281 -2.957 1 90.88 128 LEU A O 1
ATOM 1062 N N . TRP A 1 129 ? 6.922 7.547 -1.816 1 80.88 129 TRP A N 1
ATOM 1063 C CA . TRP A 1 129 ? 6.664 6.754 -3.016 1 80.88 129 TRP A CA 1
ATOM 1064 C C . TRP A 1 129 ? 5.477 5.82 -2.807 1 80.88 129 TRP A C 1
ATOM 1066 O O . TRP A 1 129 ? 5.324 5.234 -1.732 1 80.88 129 TRP A O 1
ATOM 1076 N N . ASP A 1 130 ? 4.66 5.5 -3.891 1 71.12 130 ASP A N 1
ATOM 1077 C CA . ASP A 1 130 ? 3.502 4.621 -3.752 1 71.12 130 ASP A CA 1
ATOM 1078 C C . ASP A 1 130 ? 3.264 3.82 -5.027 1 71.12 130 ASP A C 1
ATOM 1080 O O . ASP A 1 130 ? 3.043 2.607 -4.977 1 71.12 130 ASP A O 1
ATOM 1084 N N . ARG A 1 131 ? 3.016 4.328 -6.145 1 60.88 131 ARG A N 1
ATOM 1085 C CA . ARG A 1 131 ? 2.182 3.756 -7.195 1 60.88 131 ARG A CA 1
ATOM 1086 C C . ARG A 1 131 ? 3.033 3.219 -8.336 1 60.88 131 ARG A C 1
ATOM 1088 O O . ARG A 1 131 ? 2.523 2.547 -9.234 1 60.88 131 ARG A O 1
ATOM 1095 N N . SER A 1 132 ? 4.188 3.291 -8.219 1 57.06 132 SER A N 1
ATOM 1096 C CA . SER A 1 132 ? 4.898 2.945 -9.445 1 57.06 132 SER A CA 1
ATOM 1097 C C . SER A 1 132 ? 5.707 1.665 -9.273 1 57.06 132 SER A C 1
ATOM 1099 O O . SER A 1 132 ? 5.812 1.135 -8.164 1 57.06 132 SER A O 1
ATOM 1101 N N . SER A 1 133 ? 5.727 1.075 -10.438 1 64.56 133 SER A N 1
ATOM 1102 C CA . SER A 1 133 ? 6.703 -0.009 -10.453 1 64.56 133 SER A CA 1
ATOM 1103 C C . SER A 1 133 ? 8.078 0.476 -9.992 1 64.56 133 SER A C 1
ATOM 1105 O O . SER A 1 133 ? 8.5 1.576 -10.352 1 64.56 133 SER A O 1
AT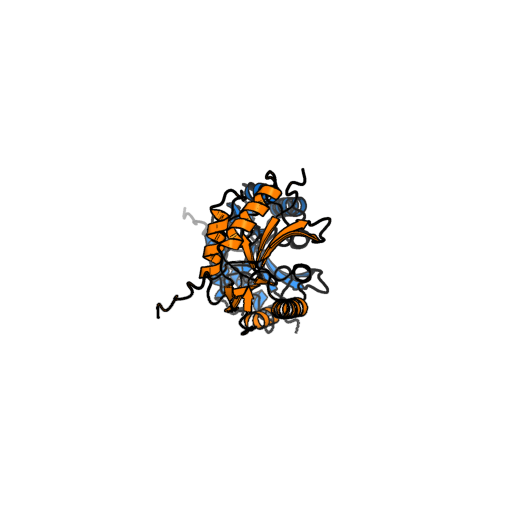OM 1107 N N . ILE A 1 134 ? 8.562 -0.104 -9.031 1 75.69 134 ILE A N 1
ATOM 1108 C CA . ILE A 1 134 ? 9.883 0.253 -8.523 1 75.69 134 ILE A CA 1
ATOM 1109 C C . ILE A 1 134 ? 10.781 -0.98 -8.508 1 75.69 134 ILE A C 1
ATOM 1111 O O . ILE A 1 134 ? 10.359 -2.061 -8.086 1 75.69 134 ILE A O 1
ATOM 1115 N N . SER A 1 135 ? 11.938 -0.841 -9.102 1 77.5 135 SER A N 1
ATOM 1116 C CA . SER A 1 135 ? 12.891 -1.942 -9.156 1 77.5 135 SER A CA 1
ATOM 1117 C C . SER A 1 135 ? 13.547 -2.174 -7.801 1 77.5 135 SER A C 1
ATOM 1119 O O . SER A 1 135 ? 13.531 -1.292 -6.941 1 77.5 135 SER A O 1
ATOM 1121 N N . GLU A 1 136 ? 14.156 -3.312 -7.699 1 80.56 136 GLU A N 1
ATOM 1122 C CA . GLU A 1 136 ? 14.867 -3.625 -6.461 1 80.56 136 GLU A CA 1
ATOM 1123 C C . GLU A 1 136 ? 16 -2.627 -6.207 1 80.56 136 GLU A C 1
ATOM 1125 O O . GLU A 1 136 ? 16.234 -2.234 -5.066 1 80.56 136 GLU A O 1
ATOM 1130 N N . LYS A 1 137 ? 16.703 -2.281 -7.227 1 82.88 137 LYS A N 1
ATOM 1131 C CA . LYS A 1 137 ? 17.781 -1.297 -7.098 1 82.88 137 LYS A CA 1
ATOM 1132 C C . LYS A 1 137 ? 17.234 0.035 -6.582 1 82.88 137 LYS A C 1
ATOM 1134 O O . LYS A 1 137 ? 17.828 0.646 -5.691 1 82.88 137 LYS A O 1
ATOM 1139 N N . GLU A 1 138 ? 16.156 0.468 -7.133 1 85.44 138 GLU A N 1
ATOM 1140 C CA . GLU A 1 138 ? 15.531 1.714 -6.707 1 85.44 138 GLU A CA 1
ATOM 1141 C C . GLU A 1 138 ? 15.031 1.617 -5.266 1 85.44 138 GLU A C 1
ATOM 1143 O O . GLU A 1 138 ? 15.094 2.594 -4.516 1 85.44 138 GLU A O 1
ATOM 1148 N N . ILE A 1 139 ? 14.547 0.469 -4.922 1 88.81 139 ILE A N 1
ATOM 1149 C CA . ILE A 1 139 ? 14.086 0.252 -3.553 1 88.81 139 ILE A CA 1
ATOM 1150 C C . ILE A 1 139 ? 15.25 0.444 -2.582 1 88.81 139 ILE A C 1
ATOM 1152 O O . ILE A 1 139 ? 15.117 1.148 -1.577 1 88.81 139 ILE A O 1
ATOM 1156 N N . GLN A 1 140 ? 16.312 -0.167 -2.834 1 89.06 140 GLN A N 1
ATOM 1157 C CA . GLN A 1 140 ? 17.5 -0.044 -1.979 1 89.06 140 GLN A CA 1
ATOM 1158 C C . GLN A 1 140 ? 17.953 1.408 -1.873 1 89.06 140 GLN A C 1
ATOM 1160 O O . GLN A 1 140 ? 18.312 1.873 -0.791 1 89.06 140 GLN A O 1
ATOM 1165 N N . GLU A 1 141 ? 17.922 2.078 -2.965 1 92.25 141 GLU A N 1
ATOM 1166 C CA . GLU A 1 141 ? 18.297 3.49 -2.969 1 92.25 141 GLU A CA 1
ATOM 1167 C C . GLU A 1 141 ? 17.344 4.316 -2.111 1 92.25 141 GLU A C 1
ATOM 1169 O O . GLU A 1 141 ? 17.781 5.156 -1.321 1 92.25 141 GLU A O 1
ATOM 1174 N N . LEU A 1 142 ? 16.125 4.066 -2.316 1 92.75 142 LEU A N 1
ATOM 1175 C CA . LEU A 1 142 ? 15.102 4.797 -1.573 1 92.75 142 LEU A CA 1
ATOM 1176 C C . LEU A 1 142 ? 15.258 4.574 -0.073 1 92.75 142 LEU A C 1
ATOM 1178 O O . LEU A 1 142 ? 15.211 5.523 0.709 1 92.75 142 LEU A O 1
ATOM 1182 N N . LEU A 1 143 ? 15.531 3.367 0.313 1 94.19 143 LEU A N 1
ATOM 1183 C CA . LEU A 1 143 ? 15.648 3.006 1.722 1 94.19 143 LEU A CA 1
ATOM 1184 C C . LEU A 1 143 ? 16.922 3.604 2.33 1 94.19 143 LEU A C 1
ATOM 1186 O O . LEU A 1 143 ? 17.031 3.695 3.555 1 94.19 143 LEU A O 1
ATOM 1190 N N . SER A 1 144 ? 17.812 4.008 1.527 1 96.19 144 SER A N 1
ATOM 1191 C CA . SER A 1 144 ? 19.078 4.531 2.018 1 96.19 144 SER A CA 1
ATOM 1192 C C . SER A 1 144 ? 19.016 6.047 2.188 1 96.19 144 SER A C 1
ATOM 1194 O O . SER A 1 144 ? 19.922 6.645 2.787 1 96.19 144 SER A O 1
ATOM 1196 N N . ILE A 1 145 ? 18.031 6.668 1.711 1 96.69 145 ILE A N 1
ATOM 1197 C CA . ILE A 1 145 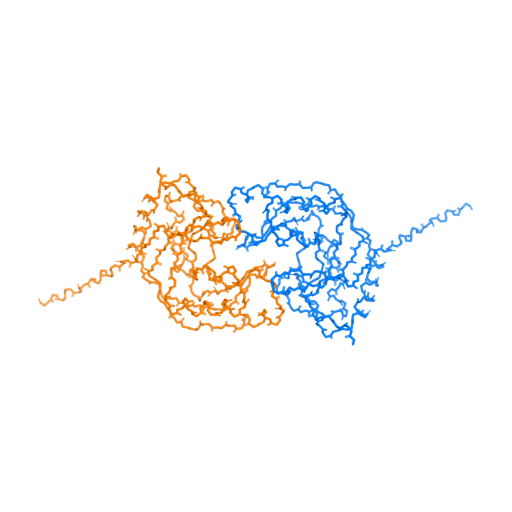? 17.922 8.125 1.776 1 96.69 145 ILE A CA 1
ATOM 1198 C C . ILE A 1 145 ? 17.766 8.562 3.23 1 96.69 145 ILE A C 1
ATOM 1200 O O . ILE A 1 145 ? 17.062 7.922 4.008 1 96.69 145 ILE A O 1
ATOM 1204 N N . ARG A 1 146 ? 18.531 9.664 3.555 1 96.62 146 ARG A N 1
ATOM 1205 C CA . ARG A 1 146 ? 18.438 10.297 4.867 1 96.62 146 ARG A CA 1
ATOM 1206 C C . ARG A 1 146 ? 18.328 11.812 4.738 1 96.62 146 ARG A C 1
ATOM 1208 O O . ARG A 1 146 ? 19 12.422 3.918 1 96.62 146 ARG A O 1
ATOM 1215 N N . LEU A 1 147 ? 17.344 12.359 5.395 1 96.25 147 LEU A N 1
ATOM 1216 C CA . LEU A 1 147 ? 17.266 13.797 5.613 1 96.25 147 LEU A CA 1
ATOM 1217 C C . LEU A 1 147 ? 17.484 14.141 7.086 1 96.25 147 LEU A C 1
ATOM 1219 O O . LEU A 1 147 ? 16.625 13.852 7.926 1 96.25 147 LEU A O 1
ATOM 1223 N N . LYS A 1 148 ? 18.547 14.75 7.422 1 94 148 LYS A N 1
ATOM 1224 C CA . LYS A 1 148 ? 18.953 14.922 8.805 1 94 148 LYS A CA 1
ATOM 1225 C C . LYS A 1 148 ? 18.5 16.281 9.352 1 94 148 LYS A C 1
ATOM 1227 O O . LYS A 1 148 ? 18.531 16.5 10.562 1 94 148 LYS A O 1
ATOM 1232 N N . GLU A 1 149 ? 18.062 17.094 8.562 1 96.31 149 GLU A N 1
ATOM 1233 C CA . GLU A 1 149 ? 17.688 18.438 8.984 1 96.31 149 GLU A CA 1
ATOM 1234 C C . GLU A 1 149 ? 16.516 18.406 9.961 1 96.31 149 GLU A C 1
ATOM 1236 O O . GLU A 1 149 ? 15.57 17.641 9.789 1 96.31 149 GLU A O 1
ATOM 1241 N N . GLU A 1 150 ? 16.688 19.219 10.969 1 97.62 150 GLU A N 1
ATOM 1242 C CA . GLU A 1 150 ? 15.539 19.5 11.836 1 97.62 150 GLU A CA 1
ATOM 1243 C C . GLU A 1 150 ? 14.68 20.641 11.273 1 97.62 150 GLU A C 1
ATOM 1245 O O . GLU A 1 150 ? 15.188 21.516 10.586 1 97.62 150 GLU A O 1
ATOM 1250 N N . PHE A 1 151 ? 13.375 20.578 11.602 1 98.06 151 PHE A N 1
ATOM 1251 C CA . PHE A 1 151 ? 12.469 21.625 11.117 1 98.06 151 PHE A CA 1
ATOM 1252 C C . PHE A 1 151 ? 11.328 21.844 12.102 1 98.06 151 PHE A C 1
ATOM 1254 O O . PHE A 1 151 ? 11.102 21.031 13 1 98.06 151 PHE A O 1
ATOM 1261 N N . ILE A 1 152 ? 10.672 22.953 11.898 1 97.62 152 ILE A N 1
ATOM 1262 C CA . ILE A 1 152 ? 9.57 23.328 12.773 1 97.62 152 ILE A CA 1
ATOM 1263 C C . ILE A 1 152 ? 8.25 23.25 12.008 1 97.62 152 ILE A C 1
ATOM 1265 O O . ILE A 1 152 ? 8.156 23.703 10.859 1 97.62 152 ILE A O 1
ATOM 1269 N N . LEU A 1 153 ? 7.305 22.594 12.609 1 98 153 LEU A N 1
ATOM 1270 C CA . LEU A 1 153 ? 5.934 22.562 12.109 1 98 153 LEU A CA 1
ATOM 1271 C C . LEU A 1 153 ? 5.027 23.453 12.945 1 98 153 LEU A C 1
ATOM 1273 O O . LEU A 1 153 ? 4.93 23.281 14.164 1 98 153 LEU A O 1
ATOM 1277 N N . ASN A 1 154 ? 4.41 24.391 12.266 1 97.31 154 ASN A N 1
ATOM 1278 C CA . ASN A 1 154 ? 3.559 25.297 13.023 1 97.31 154 ASN A CA 1
ATOM 1279 C C . ASN A 1 154 ? 2.277 25.641 12.266 1 97.31 154 ASN A C 1
ATOM 1281 O O . ASN A 1 154 ? 1.572 26.578 12.617 1 97.31 154 ASN A O 1
ATOM 1285 N N . THR A 1 155 ? 2.057 24.922 11.188 1 97.69 155 THR A N 1
ATOM 1286 C CA . THR A 1 155 ? 0.885 25.188 10.367 1 97.69 155 THR A CA 1
ATOM 1287 C C . THR A 1 155 ? 0.106 23.906 10.109 1 97.69 155 THR A C 1
ATOM 1289 O O . THR A 1 155 ? 0.691 22.875 9.75 1 97.69 155 THR A O 1
ATOM 1292 N N . MET A 1 156 ? -1.153 23.969 10.359 1 98.19 156 MET A N 1
ATOM 1293 C CA . MET A 1 156 ? -2.094 22.875 10.109 1 98.19 156 MET A CA 1
ATOM 1294 C C . MET A 1 156 ? -3.074 23.234 9 1 98.19 156 MET A C 1
ATOM 1296 O O . MET A 1 156 ? -3.578 24.359 8.961 1 98.19 156 MET A O 1
ATOM 1300 N N . SER A 1 157 ? -3.309 22.328 8.047 1 97.5 157 SER A N 1
ATOM 1301 C CA . SER A 1 157 ? -4.184 22.594 6.91 1 97.5 157 SER A CA 1
ATOM 1302 C C . SER A 1 157 ? -5.203 21.469 6.727 1 97.5 157 SER A C 1
ATOM 1304 O O . SER A 1 157 ? -4.957 20.328 7.117 1 97.5 157 SER A O 1
ATOM 1306 N N . ILE A 1 158 ? -6.32 21.859 6.172 1 96.62 158 ILE A N 1
ATOM 1307 C CA . ILE A 1 158 ? -7.34 20.922 5.719 1 96.62 158 ILE A CA 1
ATOM 1308 C C . ILE A 1 158 ? -7.352 20.875 4.191 1 96.62 158 ILE A C 1
ATOM 1310 O O . ILE A 1 158 ? -7.516 21.906 3.529 1 96.62 158 ILE A O 1
ATOM 1314 N N . TYR A 1 159 ? -7.18 19.688 3.645 1 93.06 159 TYR A N 1
ATOM 1315 C CA . TYR A 1 159 ? -7.188 19.5 2.197 1 93.06 159 TYR A CA 1
ATOM 1316 C C . TYR A 1 159 ? -8.289 18.531 1.776 1 93.06 159 TYR A C 1
ATOM 1318 O O . TYR A 1 159 ? -8.516 17.516 2.436 1 93.06 159 TYR A O 1
ATOM 1326 N N . SER A 1 160 ? -8.953 18.922 0.733 1 90.5 160 SER A N 1
ATOM 1327 C CA . SER A 1 160 ? -9.867 18 0.055 1 90.5 160 SER A CA 1
ATOM 1328 C C . SER A 1 160 ? -9.258 17.484 -1.249 1 90.5 160 SER A C 1
ATOM 1330 O O . SER A 1 160 ? -8.68 18.266 -2.016 1 90.5 160 SER A O 1
ATOM 1332 N N . LEU A 1 161 ? -9.367 16.156 -1.403 1 84.06 161 LEU A N 1
ATOM 1333 C CA . LEU A 1 161 ? -8.82 15.539 -2.611 1 84.06 161 LEU A CA 1
ATOM 1334 C C . LEU A 1 161 ? -9.938 15.164 -3.578 1 84.06 161 LEU A C 1
ATOM 1336 O O . LEU A 1 161 ? -10.906 14.5 -3.191 1 84.06 161 LEU A O 1
ATOM 1340 N N . GLU A 1 162 ? -9.773 15.727 -4.754 1 76.81 162 GLU A N 1
ATOM 1341 C CA . GLU A 1 162 ? -10.68 15.352 -5.84 1 76.81 162 GLU A CA 1
ATOM 1342 C C . GLU A 1 162 ? -9.93 14.609 -6.949 1 76.81 162 GLU A C 1
ATOM 1344 O O . GLU A 1 162 ? -8.812 14.984 -7.305 1 76.81 162 GLU A O 1
ATOM 1349 N N . SER A 1 163 ? -10.438 13.43 -7.285 1 70.12 163 SER A N 1
ATOM 1350 C CA . SER A 1 163 ? -9.766 12.703 -8.359 1 70.12 163 SER A CA 1
ATOM 1351 C C . SER A 1 163 ? -10.68 12.531 -9.562 1 70.12 163 SER A C 1
ATOM 1353 O O . SER A 1 163 ? -11.07 11.406 -9.898 1 70.12 163 SER A O 1
ATOM 1355 N N . PRO A 1 164 ? -10.922 13.641 -10.203 1 62.66 164 PRO A N 1
ATOM 1356 C CA . PRO A 1 164 ? -11.703 13.461 -11.43 1 62.66 164 PRO A CA 1
ATOM 1357 C C . PRO A 1 164 ? -10.906 12.797 -12.547 1 62.66 164 PRO A C 1
ATOM 1359 O O . PRO A 1 164 ? -9.805 13.234 -12.875 1 62.66 164 PRO A O 1
ATOM 1362 N N . GLY A 1 165 ? -11.422 11.719 -13.156 1 59.06 165 GLY A N 1
ATOM 1363 C CA . GLY A 1 165 ? -10.836 11.102 -14.336 1 59.06 165 GLY A CA 1
ATOM 1364 C C . GLY A 1 165 ? -9.414 10.617 -14.109 1 59.06 165 GLY A C 1
ATOM 1365 O O . GLY A 1 165 ? -8.594 10.633 -15.031 1 59.06 165 GLY A O 1
ATOM 1366 N N . GLY A 1 166 ? -9.008 10.445 -12.938 1 60.72 166 GLY A N 1
ATOM 1367 C CA . GLY A 1 166 ? -7.652 9.961 -12.711 1 60.72 166 GLY A CA 1
ATOM 1368 C C . GLY A 1 166 ? -6.711 11.031 -12.203 1 60.72 166 GLY A C 1
ATOM 1369 O O . GLY A 1 166 ? -5.703 10.727 -11.562 1 60.72 166 GLY A O 1
ATOM 1370 N N . ASP A 1 167 ? -7.031 12.297 -12.555 1 65.31 167 ASP A N 1
ATOM 1371 C CA . ASP A 1 167 ? -6.211 13.391 -12.047 1 65.31 167 ASP A CA 1
ATOM 1372 C C . ASP A 1 167 ? -6.52 13.68 -10.578 1 65.31 167 ASP A C 1
ATOM 1374 O O . ASP A 1 167 ? -7.621 13.391 -10.102 1 65.31 167 ASP A O 1
ATOM 1378 N N . VAL A 1 168 ? -5.453 14 -9.875 1 71 168 VAL A N 1
ATOM 1379 C CA . VAL A 1 168 ? -5.672 14.336 -8.477 1 71 168 VAL A CA 1
ATOM 1380 C C . VAL A 1 168 ? -5.625 15.852 -8.297 1 71 168 VAL A C 1
ATOM 1382 O O . VAL A 1 168 ? -4.664 16.5 -8.703 1 71 168 VAL A O 1
ATOM 1385 N N . ILE A 1 169 ? -6.77 16.422 -7.844 1 78.62 169 ILE A N 1
ATOM 1386 C CA . ILE A 1 169 ? -6.863 17.844 -7.504 1 78.62 169 ILE A CA 1
ATOM 1387 C C . ILE A 1 169 ? -6.938 18 -5.988 1 78.62 169 ILE A C 1
ATOM 1389 O O . ILE A 1 169 ? -7.723 17.312 -5.324 1 78.62 169 ILE A O 1
ATOM 1393 N N . ILE A 1 170 ? -6.09 18.875 -5.531 1 84.75 170 ILE A N 1
ATOM 1394 C CA . ILE A 1 170 ? -6.062 19.156 -4.102 1 84.75 170 ILE A CA 1
ATOM 1395 C C . ILE A 1 170 ? -6.648 20.547 -3.842 1 84.75 170 ILE A C 1
ATOM 1397 O O . ILE A 1 170 ? -6.254 21.531 -4.477 1 84.75 170 ILE A O 1
ATOM 1401 N N . LEU A 1 171 ? -7.59 20.609 -2.949 1 89.19 171 LEU A N 1
ATOM 1402 C CA . LEU A 1 171 ? -8.219 21.875 -2.564 1 89.19 171 LEU A CA 1
ATOM 1403 C C . LEU A 1 171 ? -7.918 22.203 -1.105 1 89.19 171 LEU A C 1
ATOM 1405 O O . LEU A 1 171 ? -8.273 21.438 -0.205 1 89.19 171 LEU A O 1
ATOM 1409 N N . LEU A 1 172 ? -7.254 23.344 -0.922 1 93.75 172 LEU A N 1
ATOM 1410 C CA . LEU A 1 172 ? -7.07 23.828 0.439 1 93.75 172 LEU A CA 1
ATOM 1411 C C . LEU A 1 172 ? -8.375 24.391 0.992 1 93.75 172 LEU A C 1
ATOM 1413 O O . LEU A 1 172 ? -8.93 25.344 0.436 1 93.75 172 LEU A O 1
ATOM 1417 N N . ARG A 1 173 ? -8.781 23.844 2.086 1 94.5 173 ARG A N 1
ATOM 1418 C CA . ARG A 1 173 ? -10.062 24.25 2.652 1 94.5 173 ARG A CA 1
ATOM 1419 C C . ARG A 1 173 ? -9.859 25.25 3.791 1 94.5 173 ARG A C 1
ATOM 1421 O O . ARG A 1 173 ? -10.711 26.109 4.027 1 94.5 173 ARG A O 1
ATOM 1428 N N . HIS A 1 174 ? -8.844 25.078 4.512 1 96.88 174 HIS A N 1
ATOM 1429 C CA . HIS A 1 174 ? -8.562 25.875 5.695 1 96.88 174 HIS A CA 1
ATOM 1430 C C . HIS A 1 174 ? -7.109 25.734 6.133 1 96.88 174 HIS A C 1
ATOM 1432 O O . HIS A 1 174 ? -6.492 24.688 5.91 1 96.88 174 HIS A O 1
ATOM 1438 N N . ARG A 1 175 ? -6.602 26.75 6.691 1 97.75 175 ARG A N 1
ATOM 1439 C CA . ARG A 1 175 ? -5.238 26.75 7.211 1 97.75 175 ARG A CA 1
ATOM 1440 C C . ARG A 1 175 ? -5.137 27.562 8.492 1 97.75 175 ARG A C 1
ATOM 1442 O O . ARG A 1 175 ? -5.727 28.656 8.594 1 97.75 175 ARG A O 1
ATOM 1449 N N . VAL A 1 176 ? -4.422 27.031 9.453 1 97.56 176 VAL A N 1
ATOM 1450 C CA . VAL A 1 176 ? -4.27 27.734 10.719 1 97.56 176 VAL A CA 1
ATOM 1451 C C . VAL A 1 176 ? -2.85 27.562 11.242 1 97.56 176 VAL A C 1
ATOM 1453 O O . VAL A 1 176 ? -2.273 26.469 11.125 1 97.56 176 VAL A O 1
ATOM 1456 N N . THR A 1 177 ? -2.287 28.594 11.781 1 96.62 177 THR A N 1
ATOM 1457 C CA . THR A 1 177 ? -0.969 28.547 12.406 1 96.62 177 THR A CA 1
ATOM 1458 C C . THR A 1 177 ? -1.091 28.406 13.922 1 96.62 177 THR A C 1
ATOM 1460 O O . THR A 1 177 ? -1.999 28.969 14.531 1 96.62 177 THR A O 1
ATOM 1463 N N . PHE A 1 178 ? -0.172 27.625 14.445 1 95.19 178 PHE A N 1
ATOM 1464 C CA . PHE A 1 178 ? -0.152 27.453 15.898 1 95.19 178 PHE A CA 1
ATOM 1465 C C . PHE A 1 178 ? 0.205 28.766 16.578 1 95.19 178 PHE A C 1
ATOM 1467 O O . PHE A 1 178 ? 1.167 29.438 16.203 1 95.19 178 PHE A O 1
ATOM 1474 N N . THR A 1 179 ? -0.511 29.266 17.531 1 85.31 179 THR A N 1
ATOM 1475 C CA . THR A 1 179 ? -0.296 30.547 18.172 1 85.31 179 THR A CA 1
ATOM 1476 C C . THR A 1 179 ? -0.093 30.359 19.688 1 85.31 179 THR A C 1
ATOM 1478 O O . THR A 1 179 ? -0.298 31.297 20.453 1 85.31 179 THR A O 1
ATOM 1481 N N . TRP A 1 180 ? 0.354 29.219 20.016 1 73.94 180 TRP A N 1
ATOM 1482 C CA . TRP A 1 180 ? 0.563 29.016 21.453 1 73.94 180 TRP A CA 1
ATOM 1483 C C . TRP A 1 180 ? 1.503 30.078 22.016 1 73.94 180 TRP A C 1
ATOM 1485 O O . TRP A 1 180 ? 2.588 30.312 21.469 1 73.94 180 TRP A O 1
ATOM 1495 N N . MET A 1 181 ? 1.04 31.172 22.594 1 61.69 181 MET A N 1
ATOM 1496 C CA . MET A 1 181 ? 1.835 32.219 23.234 1 61.69 181 MET A CA 1
ATOM 1497 C C . MET A 1 181 ? 2.406 31.719 24.562 1 61.69 181 MET A C 1
ATOM 1499 O O . MET A 1 181 ? 1.69 31.125 25.375 1 61.69 181 MET A O 1
ATOM 1503 N N . LEU A 1 182 ? 3.656 31.312 24.5 1 51.5 182 LEU A N 1
ATOM 1504 C CA . LEU A 1 182 ? 4.332 31.141 25.781 1 51.5 182 LEU A CA 1
ATOM 1505 C C . LEU A 1 182 ? 3.949 32.25 26.75 1 51.5 182 LEU A C 1
ATOM 1507 O O . LEU A 1 182 ? 4.098 33.438 26.438 1 51.5 182 LEU A O 1
ATOM 1511 N N . PHE A 1 183 ? 2.832 32.25 27.266 1 46.66 183 PHE A N 1
ATOM 1512 C CA . PHE A 1 183 ? 2.783 33.188 28.375 1 46.66 183 PHE A CA 1
ATOM 1513 C C . PHE A 1 183 ? 4.062 33.125 29.203 1 46.66 183 PHE A C 1
ATOM 1515 O O . PHE A 1 183 ? 4.32 32.125 29.875 1 46.66 183 PHE A O 1
ATOM 1522 N N . SER A 1 184 ? 5.168 33.344 28.609 1 44.16 184 SER A N 1
ATOM 1523 C CA . SER A 1 184 ? 6.32 33.656 29.453 1 44.16 184 SER A CA 1
ATOM 1524 C C . SER A 1 184 ? 5.922 34.5 30.656 1 44.16 184 SER A C 1
ATOM 1526 O O . SER A 1 184 ? 5.395 35.594 30.5 1 44.16 184 SER A O 1
ATOM 1528 N N . PHE A 1 185 ? 5.359 33.906 31.766 1 43.91 185 PHE A N 1
ATOM 1529 C CA . PHE A 1 185 ? 5.305 34.562 33.062 1 43.91 185 PHE A CA 1
ATOM 1530 C C . PHE A 1 185 ? 6.562 35.406 33.312 1 43.91 185 PHE A C 1
ATOM 1532 O O . PHE A 1 185 ? 7.668 34.875 33.375 1 43.91 185 PHE A O 1
ATOM 1539 N N . SER A 1 186 ? 6.77 36.5 32.719 1 40.97 186 SER A N 1
ATOM 1540 C CA . SER A 1 186 ? 7.742 37.5 33.188 1 40.97 186 SER A CA 1
ATOM 1541 C C . SER A 1 186 ? 7.836 37.5 34.719 1 40.97 186 SER A C 1
ATOM 1543 O O . SER A 1 186 ? 6.82 37.625 35.406 1 40.97 186 SER A O 1
ATOM 1545 N N . THR A 1 187 ? 8.688 36.688 35.312 1 44.62 187 THR A N 1
ATOM 1546 C CA . THR A 1 187 ? 9.172 36.812 36.688 1 44.62 187 THR A CA 1
ATOM 1547 C C . THR A 1 187 ? 9.297 38.281 37.094 1 44.62 187 THR A C 1
ATOM 1549 O O . THR A 1 187 ? 10.133 39 36.531 1 44.62 187 THR A O 1
ATOM 1552 N N . ARG A 1 188 ? 8.242 39.094 37.281 1 41.22 188 ARG A N 1
ATOM 1553 C CA . ARG A 1 188 ? 8.273 40.344 38.094 1 41.22 188 ARG A CA 1
ATOM 1554 C C . ARG A 1 188 ? 9.156 40.156 39.312 1 41.22 188 ARG A C 1
ATOM 1556 O O . ARG A 1 188 ? 8.805 39.438 40.25 1 41.22 188 ARG A O 1
ATOM 1563 N N . PHE A 1 189 ? 10.508 40.031 39.125 1 38.06 189 PHE A N 1
ATOM 1564 C CA . PHE A 1 189 ? 11.438 40.281 40.219 1 38.06 189 PHE A CA 1
ATOM 1565 C C . PHE A 1 189 ? 11.094 41.562 40.969 1 38.06 189 PHE A C 1
ATOM 1567 O O . PHE A 1 189 ? 11.078 42.656 40.375 1 38.06 189 PHE A O 1
ATOM 1574 N N . ILE A 1 190 ? 10.273 41.594 42 1 39.66 190 ILE A N 1
ATOM 1575 C CA . ILE A 1 190 ? 10.156 42.562 43.062 1 39.66 190 ILE A CA 1
ATOM 1576 C C . ILE A 1 190 ? 11.555 42.969 43.562 1 39.66 190 ILE A C 1
ATOM 1578 O O . ILE A 1 190 ? 12.305 42.125 44.062 1 39.66 190 ILE A O 1
ATOM 1582 N N . ARG A 1 191 ? 12.102 44.031 42.875 1 29.66 191 ARG A N 1
ATOM 1583 C CA . ARG A 1 191 ? 13.086 44.812 43.594 1 29.66 191 ARG A CA 1
ATOM 1584 C C . ARG A 1 191 ? 12.445 45.562 44.781 1 29.66 191 ARG A C 1
ATOM 1586 O O . ARG A 1 191 ? 11.336 46.094 44.625 1 29.66 191 ARG A O 1
ATOM 1593 N N . MET B 1 1 ? 22.625 -14.594 -23.188 1 43.91 1 MET B N 1
ATOM 1594 C CA . MET B 1 1 ? 21.812 -15.477 -22.375 1 43.91 1 MET B CA 1
ATOM 1595 C C . MET B 1 1 ? 20.688 -14.695 -21.688 1 43.91 1 MET B C 1
ATOM 1597 O O . MET B 1 1 ? 20.875 -13.562 -21.25 1 43.91 1 MET B O 1
ATOM 1601 N N . ASP B 1 2 ? 19.391 -15.023 -22.047 1 61.75 2 ASP B N 1
ATOM 1602 C CA . ASP B 1 2 ? 18.203 -14.242 -21.703 1 61.75 2 ASP B CA 1
ATOM 1603 C C . ASP B 1 2 ? 17.984 -14.211 -20.188 1 61.75 2 ASP B C 1
ATOM 1605 O O . ASP B 1 2 ? 17.641 -15.227 -19.578 1 61.75 2 ASP B O 1
ATOM 1609 N N . HIS B 1 3 ? 18.781 -13.352 -19.391 1 78.94 3 HIS B N 1
ATOM 1610 C CA . HIS B 1 3 ? 18.672 -13.156 -17.953 1 78.94 3 HIS B CA 1
ATOM 1611 C C . HIS B 1 3 ? 17.375 -12.414 -17.609 1 78.94 3 HIS B C 1
ATOM 1613 O O . HIS B 1 3 ? 16.672 -11.945 -18.484 1 78.94 3 HIS B O 1
ATOM 1619 N N . PHE B 1 4 ? 16.969 -12.625 -16.359 1 85.62 4 PHE B N 1
ATOM 1620 C CA . PHE B 1 4 ? 15.82 -11.859 -15.867 1 85.62 4 PHE B CA 1
ATOM 1621 C C . PHE B 1 4 ? 16.156 -10.375 -15.812 1 85.62 4 PHE B C 1
ATOM 1623 O O . PHE B 1 4 ? 16.984 -9.945 -15.008 1 85.62 4 PHE B O 1
ATOM 1630 N N . LYS B 1 5 ? 15.734 -9.609 -16.703 1 83.06 5 LYS B N 1
ATOM 1631 C CA . LYS B 1 5 ? 16.078 -8.195 -16.797 1 83.06 5 LYS B CA 1
ATOM 1632 C C . LYS B 1 5 ? 15.07 -7.336 -16.031 1 83.06 5 LYS B C 1
ATOM 1634 O O . LYS B 1 5 ? 15.352 -6.176 -15.719 1 83.06 5 LYS B O 1
ATOM 1639 N N . HIS B 1 6 ? 13.961 -7.977 -15.727 1 86.19 6 HIS B N 1
ATOM 1640 C CA . HIS B 1 6 ? 12.875 -7.25 -15.086 1 86.19 6 HIS B CA 1
ATOM 1641 C C . HIS B 1 6 ? 12.406 -7.961 -13.82 1 86.19 6 HIS B C 1
ATOM 1643 O O . HIS B 1 6 ? 12.742 -9.125 -13.602 1 86.19 6 HIS B O 1
ATOM 1649 N N . ASP B 1 7 ? 11.656 -7.148 -13.047 1 86.88 7 ASP B N 1
ATOM 1650 C CA . ASP B 1 7 ? 11.094 -7.777 -11.852 1 86.88 7 ASP B CA 1
ATOM 1651 C C . ASP B 1 7 ? 10.312 -9.039 -12.219 1 86.88 7 ASP B C 1
ATOM 1653 O O . ASP B 1 7 ? 9.445 -9.008 -13.094 1 86.88 7 ASP B O 1
ATOM 1657 N N . THR B 1 8 ? 10.672 -10.094 -11.562 1 92.25 8 THR B N 1
ATOM 1658 C CA . THR B 1 8 ? 10.125 -11.398 -11.914 1 92.25 8 THR B CA 1
ATOM 1659 C C . THR B 1 8 ? 9.562 -12.094 -10.68 1 92.25 8 THR B C 1
ATOM 1661 O O . THR B 1 8 ? 10.172 -12.078 -9.609 1 92.25 8 THR B O 1
ATOM 1664 N N . TYR B 1 9 ? 8.359 -12.711 -10.859 1 94.19 9 TYR B N 1
ATOM 1665 C CA . TYR B 1 9 ? 7.586 -13.32 -9.781 1 94.19 9 TYR B CA 1
ATOM 1666 C C . TYR B 1 9 ? 7.16 -14.734 -10.148 1 94.19 9 TYR B C 1
ATOM 1668 O O . TYR B 1 9 ? 7.047 -15.07 -11.328 1 94.19 9 TYR B O 1
ATOM 1676 N N . VAL B 1 10 ? 6.961 -15.508 -9.141 1 97.69 10 VAL B N 1
ATOM 1677 C CA . VAL B 1 10 ? 6.328 -16.812 -9.297 1 97.69 10 VAL B CA 1
ATOM 1678 C C . VAL B 1 10 ? 4.91 -16.781 -8.734 1 97.69 10 VAL B C 1
ATOM 1680 O O . VAL B 1 10 ? 4.699 -16.391 -7.582 1 97.69 10 VAL B O 1
ATOM 1683 N N . VAL B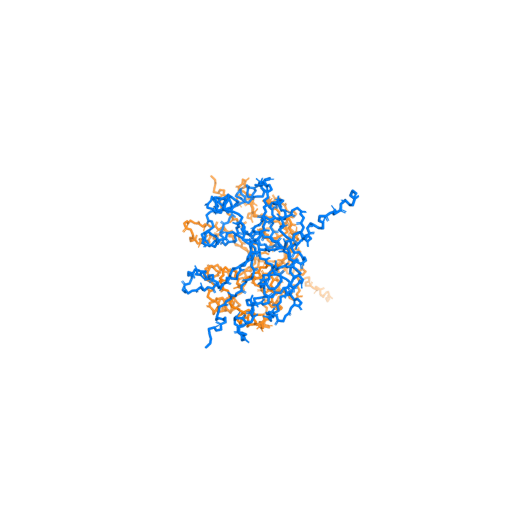 1 11 ? 3.959 -17.172 -9.57 1 97.81 11 VAL B N 1
ATOM 1684 C CA . VAL B 1 11 ? 2.566 -17.016 -9.164 1 97.81 11 VAL B CA 1
ATOM 1685 C C . VAL B 1 11 ? 1.798 -18.312 -9.43 1 97.81 11 VAL B C 1
ATOM 1687 O O . VAL B 1 11 ? 2.266 -19.172 -10.172 1 97.81 11 VAL B O 1
ATOM 1690 N N . LEU B 1 12 ? 0.673 -18.469 -8.711 1 98.38 12 LEU B N 1
ATOM 1691 C CA . LEU B 1 12 ? -0.341 -19.453 -9.078 1 98.38 12 LEU B CA 1
ATOM 1692 C C . LEU B 1 12 ? -1.455 -18.797 -9.891 1 98.38 12 LEU B C 1
ATOM 1694 O O . LEU B 1 12 ? -2.018 -17.781 -9.477 1 98.38 12 LEU B O 1
ATOM 1698 N N . ASP B 1 13 ? -1.703 -19.438 -11.039 1 97.31 13 ASP B N 1
ATOM 1699 C CA . ASP B 1 13 ? -2.746 -18.906 -11.922 1 97.31 13 ASP B CA 1
ATOM 1700 C C . ASP B 1 13 ? -4.137 -19.281 -11.398 1 97.31 13 ASP B C 1
ATOM 1702 O O . ASP B 1 13 ? -4.375 -20.422 -10.992 1 97.31 13 ASP B O 1
ATOM 1706 N N . LEU B 1 14 ? -4.965 -18.297 -11.445 1 97.69 14 LEU B N 1
ATOM 1707 C CA . LEU B 1 14 ? -6.355 -18.578 -11.102 1 97.69 14 LEU B CA 1
ATOM 1708 C C . LEU B 1 14 ? -7.082 -19.219 -12.281 1 97.69 14 LEU B C 1
ATOM 1710 O O . LEU B 1 14 ? -6.758 -18.938 -13.445 1 97.69 14 LEU B O 1
ATOM 1714 N N . PRO B 1 15 ? -8.07 -20.062 -11.93 1 96.94 15 PRO B N 1
ATOM 1715 C CA . PRO B 1 15 ? -8.883 -20.562 -13.039 1 96.94 15 PRO B CA 1
ATOM 1716 C C . PRO B 1 15 ? -9.633 -19.453 -13.773 1 96.94 15 PRO B C 1
ATOM 1718 O O . PRO B 1 15 ? -9.898 -18.391 -13.195 1 96.94 15 PRO B O 1
ATOM 1721 N N . LYS B 1 16 ? -10.016 -19.734 -14.977 1 96 16 LYS B N 1
ATOM 1722 C CA . LYS B 1 16 ? -10.594 -18.75 -15.883 1 96 16 LYS B CA 1
ATOM 1723 C C . LYS B 1 16 ? -11.812 -18.078 -15.258 1 96 16 LYS B C 1
ATOM 1725 O O . LYS B 1 16 ? -11.938 -16.859 -15.297 1 96 16 LYS B O 1
ATOM 1730 N N . GLU B 1 17 ? -12.695 -18.875 -14.695 1 96.38 17 GLU B N 1
ATOM 1731 C CA . GLU B 1 17 ? -13.938 -18.344 -14.141 1 96.38 17 GLU B CA 1
ATOM 1732 C C . GLU B 1 17 ? -13.664 -17.375 -13 1 96.38 17 GLU B C 1
ATOM 1734 O O . GLU B 1 17 ? -14.289 -16.312 -12.914 1 96.38 17 GLU B O 1
ATOM 1739 N N . ILE B 1 18 ? -12.75 -17.766 -12.148 1 97.19 18 ILE B N 1
ATOM 1740 C CA . ILE B 1 18 ? -12.406 -16.906 -11.016 1 97.19 18 ILE B CA 1
ATOM 1741 C C . ILE B 1 18 ? -11.703 -15.648 -11.508 1 97.19 18 ILE B C 1
ATOM 1743 O O . ILE B 1 18 ? -11.969 -14.547 -11.008 1 97.19 18 ILE B O 1
ATOM 1747 N N . THR B 1 19 ? -10.836 -15.797 -12.484 1 95.81 19 THR B N 1
ATOM 1748 C CA . THR B 1 19 ? -10.141 -14.672 -13.102 1 95.81 19 THR B CA 1
ATOM 1749 C C . THR B 1 19 ? -11.133 -13.633 -13.617 1 95.81 19 THR B C 1
ATOM 1751 O O . THR B 1 19 ? -10.977 -12.438 -13.367 1 95.81 19 THR B O 1
ATOM 1754 N N . GLU B 1 20 ? -12.109 -14.094 -14.242 1 94.69 20 GLU B N 1
ATOM 1755 C CA . GLU B 1 20 ? -13.109 -13.195 -14.812 1 94.69 20 GLU B CA 1
ATOM 1756 C C . GLU B 1 20 ? -13.867 -12.453 -13.711 1 94.69 20 GLU B C 1
ATOM 1758 O O . GLU B 1 20 ? -14.156 -11.258 -13.844 1 94.69 20 GLU B O 1
ATOM 1763 N N . GLN B 1 21 ? -14.164 -13.188 -12.688 1 95.62 21 GLN B N 1
ATOM 1764 C CA . GLN B 1 21 ? -14.875 -12.562 -11.57 1 95.62 21 GLN B CA 1
ATOM 1765 C C . GLN B 1 21 ? -14.023 -11.484 -10.906 1 95.62 21 GLN B C 1
ATOM 1767 O O . GLN B 1 21 ? -14.508 -10.391 -10.617 1 95.62 21 GLN B O 1
ATOM 1772 N N . VAL B 1 22 ? -12.766 -11.773 -10.664 1 95.31 22 VAL B N 1
ATOM 1773 C CA . VAL B 1 22 ? -11.859 -10.812 -10.047 1 95.31 22 VAL B CA 1
ATOM 1774 C C . VAL B 1 22 ? -11.68 -9.602 -10.961 1 95.31 22 VAL B C 1
ATOM 1776 O O . VAL B 1 22 ? -11.688 -8.461 -10.508 1 95.31 22 VAL B O 1
ATOM 1779 N N . ARG B 1 23 ? -11.578 -9.836 -12.227 1 92.75 23 ARG B N 1
ATOM 1780 C CA . ARG B 1 23 ? -11.422 -8.758 -13.195 1 92.75 23 ARG B CA 1
ATOM 1781 C C . ARG B 1 23 ? -12.641 -7.832 -13.188 1 92.75 23 ARG B C 1
ATOM 1783 O O . ARG B 1 23 ? -12.5 -6.613 -13.289 1 92.75 23 ARG B O 1
ATOM 1790 N N . LYS B 1 24 ? -13.758 -8.406 -13.109 1 92.88 24 LYS B N 1
ATOM 1791 C CA . LYS B 1 24 ? -14.984 -7.613 -13.055 1 92.88 24 LYS B CA 1
ATOM 1792 C C . LYS B 1 24 ? -14.992 -6.68 -11.852 1 92.88 24 LYS B C 1
ATOM 1794 O O . LYS B 1 24 ? -15.406 -5.523 -11.953 1 92.88 24 LYS B O 1
ATOM 1799 N N . ILE B 1 25 ? -14.547 -7.23 -10.734 1 93 25 ILE B N 1
ATOM 1800 C CA . ILE B 1 25 ? -14.477 -6.426 -9.523 1 93 25 ILE B CA 1
ATOM 1801 C C . ILE B 1 25 ? -13.477 -5.285 -9.719 1 93 25 ILE B C 1
ATOM 1803 O O . ILE B 1 25 ? -13.773 -4.129 -9.398 1 93 25 ILE B O 1
ATOM 1807 N N . ARG B 1 26 ? -12.32 -5.574 -10.258 1 90.06 26 ARG B N 1
ATOM 1808 C CA . ARG B 1 26 ? -11.289 -4.566 -10.508 1 90.06 26 ARG B CA 1
ATOM 1809 C C . ARG B 1 26 ? -11.805 -3.48 -11.445 1 90.06 26 ARG B C 1
ATOM 1811 O O . ARG B 1 26 ? -11.539 -2.295 -11.234 1 90.06 26 ARG B O 1
ATOM 1818 N N . TYR B 1 27 ? -12.5 -3.92 -12.406 1 88.25 27 TYR B N 1
ATOM 1819 C CA . TYR B 1 27 ? -13.055 -2.98 -13.375 1 88.25 27 TYR B CA 1
ATOM 1820 C C . TYR B 1 27 ? -14.07 -2.057 -12.711 1 88.25 27 TYR B C 1
ATOM 1822 O O . TYR B 1 27 ? -14.078 -0.85 -12.961 1 88.25 27 TYR B O 1
ATOM 1830 N N . ARG B 1 28 ? -14.875 -2.609 -11.914 1 86.94 28 ARG B N 1
ATOM 1831 C CA . ARG B 1 28 ? -15.922 -1.851 -11.234 1 86.94 28 ARG B CA 1
ATOM 1832 C C . ARG B 1 28 ? -15.32 -0.723 -10.398 1 86.94 28 ARG B C 1
ATOM 1834 O O . ARG B 1 28 ? -15.875 0.373 -10.336 1 86.94 28 ARG B O 1
ATOM 1841 N N . PHE B 1 29 ? -14.188 -0.959 -9.852 1 84.38 29 PHE B N 1
ATOM 1842 C CA . PHE B 1 29 ? -13.602 0.028 -8.953 1 84.38 29 PHE B CA 1
ATOM 1843 C C . PHE B 1 29 ? -12.523 0.841 -9.664 1 84.38 29 PHE B C 1
ATOM 1845 O O . PHE B 1 29 ? -11.727 1.52 -9.016 1 84.38 29 PHE B O 1
ATOM 1852 N N . LYS B 1 30 ? -12.383 0.707 -10.914 1 74.25 30 LYS B N 1
ATOM 1853 C CA . LYS B 1 30 ? -11.625 1.555 -11.828 1 74.25 30 LYS B CA 1
ATOM 1854 C C . LYS B 1 30 ? -10.141 1.536 -11.492 1 74.25 30 LYS B C 1
ATOM 1856 O O . LYS B 1 30 ? -9.484 2.58 -11.492 1 74.25 30 LYS B O 1
ATOM 1861 N N . ASP B 1 31 ? -9.711 0.386 -11.078 1 68.69 31 ASP B N 1
ATOM 1862 C CA . ASP B 1 31 ? -8.266 0.268 -10.867 1 68.69 31 ASP B CA 1
ATOM 1863 C C . ASP B 1 31 ? -7.551 -0.034 -12.188 1 68.69 31 ASP B C 1
ATOM 1865 O O . ASP B 1 31 ? -7.363 -1.198 -12.547 1 68.69 31 ASP B O 1
ATOM 1869 N N . LYS B 1 32 ? -7.188 0.973 -12.828 1 64.06 32 LYS B N 1
ATOM 1870 C CA . LYS B 1 32 ? -6.609 0.792 -14.156 1 64.06 32 LYS B CA 1
ATOM 1871 C C . LYS B 1 32 ? -5.324 -0.025 -14.094 1 64.06 32 LYS B C 1
ATOM 1873 O O . LYS B 1 32 ? -5.059 -0.848 -14.969 1 64.06 32 LYS B O 1
ATOM 1878 N N . PHE B 1 33 ? -4.566 0.238 -13.109 1 63.03 33 PHE B N 1
ATOM 1879 C CA . PHE B 1 33 ? -3.299 -0.476 -13.016 1 63.03 33 PHE B CA 1
ATOM 1880 C C . PHE B 1 33 ? -3.531 -1.977 -12.883 1 63.03 33 PHE B C 1
ATOM 1882 O O . PHE B 1 33 ? -2.988 -2.764 -13.664 1 63.03 33 PHE B O 1
ATOM 1889 N N . TYR B 1 34 ? -4.359 -2.307 -12.078 1 61.38 34 TYR B N 1
ATOM 1890 C CA . TYR B 1 34 ? -4.492 -3.73 -11.797 1 61.38 34 TYR B CA 1
ATOM 1891 C C . TYR B 1 34 ? -5.434 -4.398 -12.789 1 61.38 34 TYR B C 1
ATOM 1893 O O . TYR B 1 34 ? -5.465 -5.629 -12.898 1 61.38 34 TYR B O 1
ATOM 1901 N N . THR B 1 35 ? -6 -3.654 -13.453 1 64.19 35 THR B N 1
ATOM 1902 C CA . THR B 1 35 ? -6.832 -4.262 -14.492 1 64.19 35 THR B CA 1
ATOM 1903 C C . THR B 1 35 ? -5.973 -4.836 -15.609 1 64.19 35 THR B C 1
ATOM 1905 O O . THR B 1 35 ? -6.387 -5.766 -16.312 1 64.19 35 THR B O 1
ATOM 1908 N N . ALA B 1 36 ? -4.793 -4.363 -15.664 1 68.5 36 ALA B N 1
ATOM 1909 C CA . ALA B 1 36 ? -3.912 -4.824 -16.734 1 68.5 36 ALA B CA 1
ATOM 1910 C C . ALA B 1 36 ? -3.172 -6.094 -16.328 1 68.5 36 ALA B C 1
ATOM 1912 O O . ALA B 1 36 ? -2.66 -6.824 -17.172 1 68.5 36 ALA B O 1
ATOM 1913 N N . LEU B 1 37 ? -3.102 -6.41 -15.102 1 77.25 37 LEU B N 1
ATOM 1914 C CA . LEU B 1 37 ? -2.393 -7.582 -14.602 1 77.25 37 LEU B CA 1
ATOM 1915 C C . LEU B 1 37 ? -3.35 -8.75 -14.391 1 77.25 37 LEU B C 1
ATOM 1917 O O . LEU B 1 37 ? -4.484 -8.562 -13.953 1 77.25 37 LEU B O 1
ATOM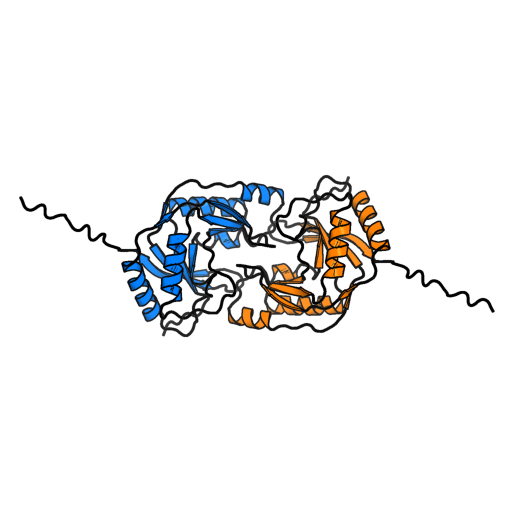 1921 N N . PRO B 1 38 ? -2.914 -9.844 -14.773 1 86.31 38 PRO B N 1
ATOM 1922 C CA . PRO B 1 38 ? -3.783 -10.984 -14.477 1 86.31 38 PRO B CA 1
ATOM 1923 C C . PRO B 1 38 ? -3.947 -11.219 -12.977 1 86.31 38 PRO B C 1
ATOM 1925 O O . PRO B 1 38 ? -2.986 -11.078 -12.211 1 86.31 38 PRO B O 1
ATOM 1928 N N . PRO B 1 39 ? -5.23 -11.516 -12.609 1 92.5 39 PRO B N 1
ATOM 1929 C CA . PRO B 1 39 ? -5.398 -11.945 -11.219 1 92.5 39 PRO B CA 1
ATOM 1930 C C . PRO B 1 39 ? -4.598 -13.211 -10.898 1 92.5 39 PRO B C 1
ATOM 1932 O O . PRO B 1 39 ? -4.531 -14.125 -11.711 1 92.5 39 PRO B O 1
ATOM 1935 N N . LYS B 1 40 ? -3.926 -13.18 -9.781 1 95.5 40 LYS B N 1
ATOM 1936 C CA . LYS B 1 40 ? -3.033 -14.273 -9.398 1 95.5 40 LYS B CA 1
ATOM 1937 C C . LYS B 1 40 ? -2.799 -14.281 -7.887 1 95.5 40 LYS B C 1
ATOM 1939 O O . LYS B 1 40 ? -3.248 -13.375 -7.18 1 95.5 40 LYS B O 1
ATOM 1944 N N . ILE B 1 41 ? -2.203 -15.344 -7.492 1 97.56 41 ILE B N 1
ATOM 1945 C CA . ILE B 1 41 ? -1.652 -15.422 -6.141 1 97.56 41 ILE B CA 1
ATOM 1946 C C . ILE B 1 41 ? -0.143 -15.641 -6.211 1 97.56 41 ILE B C 1
ATOM 1948 O O . ILE B 1 41 ? 0.319 -16.672 -6.715 1 97.56 41 ILE B O 1
ATOM 1952 N N . THR B 1 42 ? 0.583 -14.695 -5.715 1 96.81 42 THR B N 1
ATOM 1953 C CA . THR B 1 42 ? 2.037 -14.805 -5.766 1 96.81 42 THR B CA 1
ATOM 1954 C C . THR B 1 42 ? 2.547 -15.766 -4.691 1 96.81 42 THR B C 1
ATOM 1956 O O . THR B 1 42 ? 2.121 -15.695 -3.539 1 96.81 42 THR B O 1
ATOM 1959 N N . VAL B 1 43 ? 3.43 -16.656 -5.109 1 98.31 43 VAL B N 1
ATOM 1960 C CA . VAL B 1 43 ? 3.998 -17.578 -4.129 1 98.31 43 VAL B CA 1
ATOM 1961 C C . VAL B 1 43 ? 5.461 -17.219 -3.871 1 98.31 43 VAL B C 1
ATOM 1963 O O . VAL B 1 43 ? 6.039 -17.641 -2.865 1 98.31 43 VAL B O 1
AT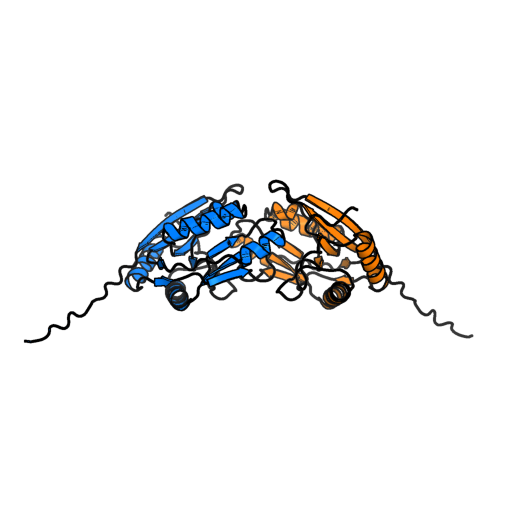OM 1966 N N . ALA B 1 44 ? 6.102 -16.453 -4.699 1 97.81 44 ALA B N 1
ATOM 1967 C CA . ALA B 1 44 ? 7.438 -15.914 -4.457 1 97.81 44 ALA B CA 1
ATOM 1968 C C . ALA B 1 44 ? 7.656 -14.609 -5.223 1 97.81 44 ALA B C 1
ATOM 1970 O O . ALA B 1 44 ? 7.34 -14.523 -6.414 1 97.81 44 ALA B O 1
ATOM 1971 N N . GLY B 1 45 ? 8.211 -13.625 -4.488 1 94.31 45 GLY B N 1
ATOM 1972 C CA . GLY B 1 45 ? 8.547 -12.398 -5.195 1 94.31 45 GLY B CA 1
ATOM 1973 C C . GLY B 1 45 ? 7.832 -11.172 -4.641 1 94.31 45 GLY B C 1
ATOM 1974 O O . GLY B 1 45 ? 8.188 -10.039 -4.973 1 94.31 45 GLY B O 1
ATOM 1975 N N . SER B 1 46 ? 6.816 -11.352 -3.729 1 90.25 46 SER B N 1
ATOM 1976 C CA . SER B 1 46 ? 6.055 -10.211 -3.232 1 90.25 46 SER B CA 1
ATOM 1977 C C . SER B 1 46 ? 6.125 -10.117 -1.712 1 90.25 46 SER B C 1
ATOM 1979 O O . SER B 1 46 ? 6.066 -9.023 -1.149 1 90.25 46 SER B O 1
ATOM 1981 N N . SER B 1 47 ? 6.191 -11.219 -1.073 1 94.38 47 SER B N 1
ATOM 1982 C CA . SER B 1 47 ? 6.34 -11.328 0.374 1 94.38 47 SER B CA 1
ATOM 1983 C C . SER B 1 47 ? 7.066 -12.609 0.759 1 94.38 47 SER B C 1
ATOM 1985 O O . SER B 1 47 ? 7.078 -13.578 -0.006 1 94.38 47 SER B O 1
ATOM 1987 N N . GLY B 1 48 ? 7.695 -12.516 1.971 1 96.06 48 GLY B N 1
ATOM 1988 C CA . GLY B 1 48 ? 8.586 -13.617 2.33 1 96.06 48 GLY B CA 1
ATOM 1989 C C . GLY B 1 48 ? 9.953 -13.508 1.688 1 96.06 48 GLY B C 1
ATOM 1990 O O . GLY B 1 48 ? 10.969 -13.445 2.387 1 96.06 48 GLY B O 1
ATOM 1991 N N . VAL B 1 49 ? 9.953 -13.523 0.388 1 95.94 49 VAL B N 1
ATOM 1992 C CA . VAL B 1 49 ? 11.133 -13.227 -0.418 1 95.94 49 VAL B CA 1
ATOM 1993 C C . VAL B 1 49 ? 10.797 -12.164 -1.46 1 95.94 49 VAL B C 1
ATOM 1995 O O . VAL B 1 49 ? 9.633 -12 -1.834 1 95.94 49 VAL B O 1
ATOM 1998 N N . GLY B 1 50 ? 11.859 -11.492 -1.914 1 93.56 50 GLY B N 1
ATOM 1999 C CA . GLY B 1 50 ? 11.664 -10.5 -2.963 1 93.56 50 GLY B CA 1
ATOM 2000 C C . GLY B 1 50 ? 11.672 -11.102 -4.355 1 93.56 50 GLY B C 1
ATOM 2001 O O . GLY B 1 50 ? 11.531 -12.312 -4.516 1 93.56 50 GLY B O 1
ATOM 2002 N N . VAL B 1 51 ? 11.75 -10.195 -5.363 1 92.44 51 VAL B N 1
ATOM 2003 C CA . VAL B 1 51 ? 11.734 -10.609 -6.762 1 92.44 51 VAL B CA 1
ATOM 2004 C C . VAL B 1 51 ? 12.977 -11.445 -7.066 1 92.44 51 VAL B C 1
ATOM 2006 O O . VAL B 1 51 ? 13.953 -11.406 -6.312 1 92.44 51 VAL B O 1
ATOM 2009 N N . LEU B 1 52 ? 12.93 -12.172 -8.141 1 95.06 52 LEU B N 1
ATOM 2010 C CA . LEU B 1 52 ? 14.086 -12.953 -8.578 1 95.06 52 LEU B CA 1
ATOM 2011 C C . LEU B 1 52 ? 15.273 -12.047 -8.875 1 95.06 52 LEU B C 1
ATOM 2013 O O . LEU B 1 52 ? 15.117 -10.992 -9.5 1 95.06 52 LEU B O 1
ATOM 2017 N N . GLN B 1 53 ? 16.375 -12.516 -8.461 1 93.06 53 GLN B N 1
ATOM 2018 C CA . GLN B 1 53 ? 17.594 -11.789 -8.828 1 93.06 53 GLN B CA 1
ATOM 2019 C C . GLN B 1 53 ? 17.891 -11.922 -10.32 1 93.06 53 GLN B C 1
ATOM 2021 O O . GLN B 1 53 ? 17.672 -12.984 -10.906 1 93.06 53 GLN B O 1
ATOM 2026 N N . ASN B 1 54 ? 18.422 -10.953 -10.875 1 88.56 54 ASN B N 1
ATOM 2027 C CA . ASN B 1 54 ? 18.594 -10.867 -12.32 1 88.56 54 ASN B CA 1
ATOM 2028 C C . ASN B 1 54 ? 19.766 -11.734 -12.789 1 88.56 54 ASN B C 1
ATOM 2030 O O . ASN B 1 54 ? 19.812 -12.148 -13.953 1 88.56 54 ASN B O 1
ATOM 2034 N N . ASN B 1 55 ? 20.688 -12 -11.977 1 88.31 55 ASN B N 1
ATOM 2035 C CA . ASN B 1 55 ? 21.906 -12.672 -12.375 1 88.31 55 ASN B CA 1
ATOM 2036 C C . ASN B 1 55 ? 21.797 -14.188 -12.211 1 88.31 55 ASN B C 1
ATOM 2038 O O . ASN B 1 55 ? 22.672 -14.812 -11.594 1 88.31 55 ASN B O 1
ATOM 2042 N N . GLN B 1 56 ? 20.766 -14.742 -12.719 1 91.94 56 GLN B N 1
ATOM 2043 C CA . GLN B 1 56 ? 20.625 -16.188 -12.703 1 91.94 56 GLN B CA 1
ATOM 2044 C C . GLN B 1 56 ? 20.094 -16.719 -14.039 1 91.94 56 GLN B C 1
ATOM 2046 O O . GLN B 1 56 ? 19.453 -15.977 -14.789 1 91.94 56 GLN B O 1
ATOM 2051 N N . GLU B 1 57 ? 20.438 -17.938 -14.391 1 92.81 57 GLU B N 1
ATOM 2052 C CA . GLU B 1 57 ? 20.047 -18.578 -15.648 1 92.81 57 GLU B CA 1
ATOM 2053 C C . GLU B 1 57 ? 18.578 -19 -15.633 1 92.81 57 GLU B C 1
ATOM 2055 O O . GLU B 1 57 ? 18.172 -19.828 -14.812 1 92.81 57 GLU B O 1
ATOM 2060 N N . PRO B 1 58 ? 17.828 -18.5 -16.484 1 95.56 58 PRO B N 1
ATOM 2061 C CA . PRO B 1 58 ? 16.391 -18.797 -16.484 1 95.56 58 PRO B CA 1
ATOM 2062 C C . PRO B 1 58 ? 16.109 -20.297 -16.594 1 95.56 58 PRO B C 1
ATOM 2064 O O . PRO B 1 58 ? 15.219 -20.812 -15.891 1 95.56 58 PRO B O 1
ATOM 2067 N N . ASP B 1 59 ? 16.844 -20.938 -17.438 1 95.81 59 ASP B N 1
ATOM 2068 C CA . ASP B 1 59 ? 16.594 -22.359 -17.641 1 95.81 59 ASP B CA 1
ATOM 2069 C C . ASP B 1 59 ? 16.75 -23.141 -16.328 1 95.81 59 ASP B C 1
ATOM 2071 O O . ASP B 1 59 ? 16.016 -24.094 -16.078 1 95.81 59 ASP B O 1
ATOM 2075 N N . GLN B 1 60 ? 17.688 -22.781 -15.594 1 96.69 60 GLN B N 1
ATOM 2076 C CA . GLN B 1 60 ? 17.891 -23.422 -14.305 1 96.69 60 GLN B CA 1
ATOM 2077 C C . GLN B 1 60 ? 16.719 -23.156 -13.367 1 96.69 60 GLN B C 1
ATOM 2079 O O . GLN B 1 60 ? 16.25 -24.062 -12.672 1 96.69 60 GLN B O 1
ATOM 2084 N N . VAL B 1 61 ? 16.25 -21.969 -13.336 1 97.94 61 VAL B N 1
ATOM 2085 C CA . VAL B 1 61 ? 15.094 -21.594 -12.516 1 97.94 61 VAL B CA 1
ATOM 2086 C C . VAL B 1 61 ? 13.867 -22.391 -12.953 1 97.94 61 VAL B C 1
ATOM 2088 O O . VAL B 1 61 ? 13.148 -22.938 -12.117 1 97.94 61 VAL B O 1
ATOM 2091 N N . PHE B 1 62 ? 13.68 -22.453 -14.242 1 97.88 62 PHE B N 1
ATOM 2092 C CA . PHE B 1 62 ? 12.531 -23.156 -14.781 1 97.88 62 PHE B CA 1
ATOM 2093 C C . PHE B 1 62 ? 12.562 -24.625 -14.391 1 97.88 62 PHE B C 1
ATOM 2095 O O . PHE B 1 62 ? 11.547 -25.203 -13.992 1 97.88 62 PHE B O 1
ATOM 2102 N N . LYS B 1 63 ? 13.734 -25.172 -14.492 1 97.88 63 LYS B N 1
ATOM 2103 C CA . LYS B 1 63 ? 13.898 -26.578 -14.141 1 97.88 63 LYS B CA 1
ATOM 2104 C C . LYS B 1 63 ? 13.555 -26.828 -12.68 1 97.88 63 LYS B C 1
ATOM 2106 O O . LYS B 1 63 ? 12.891 -27.812 -12.344 1 97.88 63 LYS B O 1
ATOM 2111 N N . ILE B 1 64 ? 14.039 -26 -11.836 1 98.25 64 ILE B N 1
ATOM 2112 C CA . ILE B 1 64 ? 13.766 -26.109 -10.414 1 98.25 64 ILE B CA 1
ATOM 2113 C C . ILE B 1 64 ? 12.258 -26.047 -10.172 1 98.25 64 ILE B C 1
ATOM 2115 O O . ILE B 1 64 ? 11.711 -26.859 -9.422 1 98.25 64 ILE B O 1
ATOM 2119 N N . LEU B 1 65 ? 11.578 -25.156 -10.766 1 98.25 65 LEU B N 1
ATOM 2120 C CA . LEU B 1 65 ? 10.133 -25 -10.578 1 98.25 65 LEU B CA 1
ATOM 2121 C C . LEU B 1 65 ? 9.391 -26.219 -11.141 1 98.25 65 LEU B C 1
ATOM 2123 O O . LEU B 1 65 ? 8.383 -26.641 -10.578 1 98.25 65 LEU B O 1
ATOM 2127 N N . ASP B 1 66 ? 9.859 -26.734 -12.273 1 97.75 66 ASP B N 1
ATOM 2128 C CA . ASP B 1 66 ? 9.281 -27.969 -12.812 1 97.75 66 ASP B CA 1
ATOM 2129 C C . ASP B 1 66 ? 9.352 -29.109 -11.789 1 97.75 66 ASP B C 1
ATOM 2131 O O . ASP B 1 66 ? 8.383 -29.828 -11.594 1 97.75 66 ASP B O 1
ATOM 2135 N N . ASP B 1 67 ? 10.492 -29.203 -11.242 1 97.31 67 ASP B N 1
ATOM 2136 C CA . ASP B 1 67 ? 10.695 -30.25 -10.25 1 97.31 67 ASP B CA 1
ATOM 2137 C C . ASP B 1 67 ? 9.766 -30.062 -9.055 1 97.31 67 ASP B C 1
ATOM 2139 O O . ASP B 1 67 ? 9.164 -31.031 -8.57 1 97.31 67 ASP B O 1
ATOM 2143 N N . ILE B 1 68 ? 9.672 -28.922 -8.578 1 97.44 68 ILE B N 1
ATOM 2144 C CA . ILE B 1 68 ? 8.789 -28.609 -7.453 1 97.44 68 ILE B CA 1
ATOM 2145 C C . ILE B 1 68 ? 7.348 -28.938 -7.828 1 97.44 68 ILE B C 1
ATOM 2147 O O . ILE B 1 68 ? 6.605 -29.516 -7.02 1 97.44 68 ILE B O 1
ATOM 2151 N N . ALA B 1 69 ? 6.98 -28.625 -9.016 1 97 69 ALA B N 1
ATOM 2152 C CA . ALA B 1 69 ? 5.609 -28.812 -9.484 1 97 69 ALA B CA 1
ATOM 2153 C C . ALA B 1 69 ? 5.23 -30.297 -9.469 1 97 69 ALA B C 1
ATOM 2155 O O . ALA B 1 69 ? 4.062 -30.641 -9.297 1 97 69 ALA B O 1
ATOM 2156 N N . THR B 1 70 ? 6.199 -31.172 -9.68 1 94.69 70 THR B N 1
ATOM 2157 C CA . THR B 1 70 ? 5.938 -32.594 -9.688 1 94.69 70 THR B CA 1
ATOM 2158 C C . THR B 1 70 ? 5.637 -33.094 -8.281 1 94.69 70 THR B C 1
ATOM 2160 O O . THR B 1 70 ? 5.129 -34.219 -8.102 1 94.69 70 THR B O 1
ATOM 2163 N N . LYS B 1 71 ? 5.906 -32.312 -7.305 1 94.19 71 LYS B N 1
ATOM 2164 C CA . LYS B 1 71 ? 5.781 -32.719 -5.914 1 94.19 71 LYS B CA 1
ATOM 2165 C C . LYS B 1 71 ? 4.617 -32.031 -5.227 1 94.19 71 LYS B C 1
ATOM 2167 O O . LYS B 1 71 ? 4.453 -32.125 -4.008 1 94.19 71 LYS B O 1
ATOM 2172 N N . ILE B 1 72 ? 3.922 -31.297 -5.91 1 95 72 ILE B N 1
ATOM 2173 C CA . ILE B 1 72 ? 2.818 -30.531 -5.34 1 95 72 ILE B CA 1
ATOM 2174 C C . ILE B 1 72 ? 1.494 -31.047 -5.906 1 95 72 ILE B C 1
ATOM 2176 O O . ILE B 1 72 ? 1.363 -31.25 -7.117 1 95 72 ILE B O 1
ATOM 2180 N N . GLU B 1 73 ? 0.509 -31.281 -5.023 1 94.12 73 GLU B N 1
ATOM 2181 C CA . GLU B 1 73 ? -0.854 -31.609 -5.438 1 94.12 73 GLU B CA 1
ATOM 2182 C C . GLU B 1 73 ? -1.646 -30.344 -5.762 1 94.12 73 GLU B C 1
ATOM 2184 O O . GLU B 1 73 ? -1.396 -29.281 -5.188 1 94.12 73 GLU B O 1
ATOM 2189 N N . PRO B 1 74 ? -2.562 -30.578 -6.707 1 96.38 74 PRO B N 1
ATOM 2190 C CA . PRO B 1 74 ? -3.459 -29.438 -6.914 1 96.38 74 PRO B CA 1
ATOM 2191 C C . PRO B 1 74 ? -4.082 -28.938 -5.617 1 96.38 74 PRO B C 1
ATOM 2193 O O . PRO B 1 74 ? -4.426 -29.734 -4.742 1 96.38 74 PRO B O 1
ATOM 2196 N N . ILE B 1 75 ? -4.297 -27.625 -5.555 1 97.06 75 ILE B N 1
ATOM 2197 C CA . ILE B 1 75 ? -4.758 -27 -4.32 1 97.06 75 ILE B CA 1
ATOM 2198 C C . ILE B 1 75 ? -6.238 -26.656 -4.438 1 97.06 75 ILE B C 1
ATOM 2200 O O . ILE B 1 75 ? -6.641 -25.938 -5.355 1 97.06 75 ILE B O 1
ATOM 2204 N N . LYS B 1 76 ? -6.984 -27.188 -3.547 1 97.25 76 LYS B N 1
ATOM 2205 C CA . LYS B 1 76 ? -8.344 -26.672 -3.381 1 97.25 76 LYS B CA 1
ATOM 2206 C C . LYS B 1 76 ? -8.359 -25.406 -2.537 1 97.25 76 LYS B C 1
ATOM 2208 O O . LYS B 1 76 ? -7.926 -25.422 -1.382 1 97.25 76 LYS B O 1
ATOM 2213 N N . ALA B 1 77 ? -8.875 -24.359 -3.154 1 98 77 ALA B N 1
ATOM 2214 C CA . ALA B 1 77 ? -8.789 -23.078 -2.457 1 98 77 ALA B CA 1
ATOM 2215 C C . ALA B 1 77 ? -10.102 -22.297 -2.566 1 98 77 ALA B C 1
ATOM 2217 O O . ALA B 1 77 ? -10.969 -22.656 -3.367 1 98 77 ALA B O 1
ATOM 2218 N N . SER B 1 78 ? -10.266 -21.312 -1.702 1 97.88 78 SER B N 1
ATOM 2219 C CA . SER B 1 78 ? -11.352 -20.328 -1.735 1 97.88 78 SER B CA 1
ATOM 2220 C C . SER B 1 78 ? -10.922 -19.016 -1.109 1 97.88 78 SER B C 1
ATOM 2222 O O . SER B 1 78 ? -10.102 -18.984 -0.191 1 97.88 78 SER B O 1
ATOM 2224 N N . PHE B 1 79 ? -11.508 -18 -1.679 1 98.25 79 PHE B N 1
ATOM 2225 C CA . PHE B 1 79 ? -11.242 -16.688 -1.104 1 98.25 79 PHE B CA 1
ATOM 2226 C C . PHE B 1 79 ? -12.047 -16.469 0.171 1 98.25 79 PHE B C 1
ATOM 2228 O O . PHE B 1 79 ? -13.18 -16.953 0.282 1 98.25 79 PHE B O 1
ATOM 2235 N N . SER B 1 80 ? -11.414 -15.859 1.078 1 97.62 80 SER B N 1
ATOM 2236 C CA . SER B 1 80 ? -12.094 -15.352 2.266 1 97.62 80 SER B CA 1
ATOM 2237 C C . SER B 1 80 ? -12.484 -13.891 2.098 1 97.62 80 SER B C 1
ATOM 2239 O O . SER B 1 80 ? -12.812 -13.453 0.992 1 97.62 80 SER B O 1
ATOM 2241 N N . GLU B 1 81 ? -12.461 -13.117 3.123 1 97.5 81 GLU B N 1
ATOM 2242 C CA . GLU B 1 81 ? -12.898 -11.727 3.07 1 97.5 81 GLU B CA 1
ATOM 2243 C C . GLU B 1 81 ? -11.867 -10.852 2.367 1 97.5 81 GLU B C 1
ATOM 2245 O O . GLU B 1 81 ? -10.695 -11.219 2.273 1 97.5 81 GLU B O 1
ATOM 2250 N N . VAL B 1 82 ? -12.383 -9.758 1.883 1 97.12 82 VAL B N 1
ATOM 2251 C CA . VAL B 1 82 ? -11.492 -8.711 1.391 1 97.12 82 VAL B CA 1
ATOM 2252 C C . VAL B 1 82 ? -10.844 -7.988 2.568 1 97.12 82 VAL B C 1
ATOM 2254 O O . VAL B 1 82 ? -11.523 -7.633 3.537 1 97.12 82 VAL B O 1
ATOM 2257 N N . LYS B 1 83 ? -9.562 -7.84 2.479 1 95.69 83 LYS B N 1
ATOM 2258 C CA . LYS B 1 83 ? -8.812 -7.137 3.512 1 95.69 83 LYS B CA 1
ATOM 2259 C C . LYS B 1 83 ? -8.008 -5.984 2.916 1 95.69 83 LYS B C 1
ATOM 2261 O O . LYS B 1 83 ? -7.926 -5.84 1.693 1 95.69 83 LYS B O 1
ATOM 2266 N N . ARG B 1 84 ? -7.598 -5.168 3.805 1 92.38 84 ARG B N 1
ATOM 2267 C CA . ARG B 1 84 ? -6.773 -4.012 3.467 1 92.38 84 ARG B CA 1
ATOM 2268 C C . ARG B 1 84 ? -5.383 -4.133 4.082 1 92.38 84 ARG B C 1
ATOM 2270 O O . ARG B 1 84 ? -5.242 -4.527 5.242 1 92.38 84 ARG B O 1
ATOM 2277 N N . PHE B 1 85 ? -4.305 -3.881 3.316 1 92.38 85 PHE B N 1
ATOM 2278 C CA . PHE B 1 85 ? -2.973 -3.838 3.91 1 92.38 85 PHE B CA 1
ATOM 2279 C C . PHE B 1 85 ? -2.844 -2.656 4.863 1 92.38 85 PHE B C 1
ATOM 2281 O O . PHE B 1 85 ? -3.359 -1.571 4.59 1 92.38 85 PHE B O 1
ATOM 2288 N N . PRO B 1 86 ? -2.094 -2.756 5.898 1 90.81 86 PRO B N 1
ATOM 2289 C CA . PRO B 1 86 ? -2.002 -1.71 6.922 1 90.81 86 PRO B CA 1
ATOM 2290 C C . PRO B 1 86 ? -1.542 -0.369 6.352 1 90.81 86 PRO B C 1
ATOM 2292 O O . PRO B 1 86 ? -0.577 -0.318 5.586 1 90.81 86 PRO B O 1
ATOM 2295 N N . TYR B 1 87 ? -2.326 0.696 6.676 1 89 87 TYR B N 1
ATOM 2296 C CA . TYR B 1 87 ? -1.986 2.096 6.449 1 89 87 TYR B CA 1
ATOM 2297 C C . TYR B 1 87 ? -2.064 2.441 4.965 1 89 87 TYR B C 1
ATOM 2299 O O . TYR B 1 87 ? -1.546 3.475 4.535 1 89 87 TYR B O 1
ATOM 2307 N N . THR B 1 88 ? -2.674 1.521 4.176 1 87.75 88 THR B N 1
ATOM 2308 C CA . THR B 1 88 ? -2.738 1.755 2.738 1 87.75 88 THR B CA 1
ATOM 2309 C C . THR B 1 88 ? -4.164 1.57 2.225 1 87.75 88 THR B C 1
ATOM 2311 O O . THR B 1 88 ? -5.059 1.189 2.984 1 87.75 88 THR B O 1
ATOM 2314 N N . ASN B 1 89 ? -4.344 1.928 0.998 1 84.44 89 ASN B N 1
ATOM 2315 C CA . ASN B 1 89 ? -5.59 1.616 0.304 1 84.44 89 ASN B CA 1
ATOM 2316 C C . ASN B 1 89 ? -5.402 0.484 -0.701 1 84.44 89 ASN B C 1
ATOM 2318 O O . ASN B 1 89 ? -5.91 0.553 -1.821 1 84.44 89 ASN B O 1
ATOM 2322 N N . ILE B 1 90 ? -4.648 -0.463 -0.356 1 89.12 90 ILE B N 1
ATOM 2323 C CA . ILE B 1 90 ? -4.492 -1.663 -1.171 1 89.12 90 ILE B CA 1
ATOM 2324 C C . ILE B 1 90 ? -5.359 -2.787 -0.607 1 89.12 90 ILE B C 1
ATOM 2326 O O . ILE B 1 90 ? -5.172 -3.209 0.536 1 89.12 90 ILE B O 1
ATOM 2330 N N . PHE B 1 91 ? -6.223 -3.225 -1.43 1 92.75 91 PHE B N 1
ATOM 2331 C CA . PHE B 1 91 ? -7.199 -4.227 -1.013 1 92.75 91 PHE B CA 1
ATOM 2332 C C . PHE B 1 91 ? -6.969 -5.543 -1.745 1 92.75 91 PHE B C 1
ATOM 2334 O O . PHE B 1 91 ? -6.559 -5.551 -2.908 1 92.75 91 PHE B O 1
ATOM 2341 N N . PHE B 1 92 ? -7.266 -6.605 -1.062 1 94.94 92 PHE B N 1
ATOM 2342 C CA . PHE B 1 92 ? -7 -7.918 -1.641 1 94.94 92 PHE B CA 1
ATOM 2343 C C . PHE B 1 92 ? -7.965 -8.961 -1.09 1 94.94 92 PHE B C 1
ATOM 2345 O O . PHE B 1 92 ? -8.523 -8.789 -0.004 1 94.94 92 PHE B O 1
ATOM 2352 N N . PHE B 1 93 ? -8.117 -10.055 -1.87 1 97.31 93 PHE B N 1
ATOM 2353 C CA . PHE B 1 93 ? -8.758 -11.25 -1.339 1 97.31 93 PHE B CA 1
ATOM 2354 C C . PHE B 1 93 ? -7.793 -12.047 -0.472 1 97.31 93 PHE B C 1
ATOM 2356 O O . PHE B 1 93 ? -6.711 -12.422 -0.925 1 97.31 93 PHE B O 1
ATOM 2363 N N . SER B 1 94 ? -8.234 -12.297 0.783 1 97.81 94 SER B N 1
ATOM 2364 C CA . SER B 1 94 ? -7.547 -13.289 1.602 1 97.81 94 SER B CA 1
ATOM 2365 C C . SER B 1 94 ? -8.016 -14.703 1.266 1 97.81 94 SER B C 1
ATOM 2367 O O . SER B 1 94 ? -8.867 -14.891 0.397 1 97.81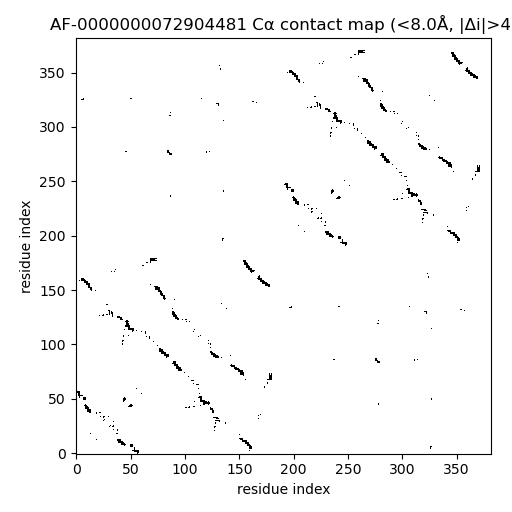 94 SER B O 1
ATOM 2369 N N . LEU B 1 95 ? -7.348 -15.664 1.842 1 98.12 95 LEU B N 1
ATOM 2370 C CA . LEU B 1 95 ? -7.684 -17.062 1.596 1 98.12 95 LEU B CA 1
ATOM 2371 C C . LEU B 1 95 ? -8.148 -17.734 2.879 1 98.12 95 LEU B C 1
ATOM 2373 O O . LEU B 1 95 ? -7.648 -17.438 3.965 1 98.12 95 LEU B O 1
ATOM 2377 N N . HIS B 1 96 ? -9.102 -18.641 2.793 1 97 96 HIS B N 1
ATOM 2378 C CA . HIS B 1 96 ? -9.57 -19.391 3.953 1 97 96 HIS B CA 1
ATOM 2379 C C . HIS B 1 96 ? -8.461 -20.266 4.531 1 97 96 HIS B C 1
ATOM 2381 O O . HIS B 1 96 ? -8.281 -20.328 5.75 1 97 96 HIS B O 1
ATOM 2387 N N . ASP B 1 97 ? -7.828 -21.031 3.744 1 97.06 97 ASP B N 1
ATOM 2388 C CA . ASP B 1 97 ? -6.707 -21.891 4.117 1 97.06 97 ASP B CA 1
ATOM 2389 C C . ASP B 1 97 ? -5.445 -21.516 3.344 1 97.06 97 ASP B C 1
ATOM 2391 O O . ASP B 1 97 ? -5.422 -21.594 2.113 1 97.06 97 ASP B O 1
ATOM 2395 N N . GLU B 1 98 ? -4.391 -21.172 4.152 1 98.06 98 GLU B N 1
ATOM 2396 C CA . GLU B 1 98 ? -3.18 -20.672 3.504 1 98.06 98 GLU B CA 1
ATOM 2397 C C . GLU B 1 98 ? -2.064 -21.719 3.557 1 98.06 98 GLU B C 1
ATOM 2399 O O . GLU B 1 98 ? -0.959 -21.484 3.066 1 98.06 98 GLU B O 1
ATOM 2404 N N . ALA B 1 99 ? -2.264 -22.875 4.098 1 97.81 99 ALA B N 1
ATOM 2405 C CA . ALA B 1 99 ? -1.216 -23.859 4.387 1 97.81 99 ALA B CA 1
ATOM 2406 C C . ALA B 1 99 ? -0.507 -24.297 3.107 1 97.81 99 ALA B C 1
ATOM 2408 O O . ALA B 1 99 ? 0.724 -24.328 3.055 1 97.81 99 ALA B O 1
ATOM 2409 N N . SER B 1 100 ? -1.316 -24.625 2.115 1 97.75 100 SER B N 1
ATOM 2410 C CA . SER B 1 100 ? -0.738 -25.094 0.862 1 97.75 100 SER B CA 1
ATOM 2411 C C . SER B 1 100 ? 0.141 -24.016 0.222 1 97.75 100 SER B C 1
ATOM 2413 O O . SER B 1 100 ? 1.182 -24.328 -0.36 1 97.75 100 SER B O 1
ATOM 2415 N N . PHE B 1 101 ? -0.252 -22.797 0.351 1 98.5 101 PHE B N 1
ATOM 2416 C CA . PHE B 1 101 ? 0.505 -21.688 -0.223 1 98.5 101 PHE B CA 1
ATOM 2417 C C . PHE B 1 101 ? 1.819 -21.484 0.521 1 98.5 101 PHE B C 1
ATOM 2419 O O . PHE B 1 101 ? 2.861 -21.266 -0.098 1 98.5 101 PHE B O 1
ATOM 2426 N N . HIS B 1 102 ? 1.747 -21.578 1.796 1 98.5 102 HIS B N 1
ATOM 2427 C CA . HIS B 1 102 ? 2.961 -21.484 2.6 1 98.5 102 HIS B CA 1
ATOM 2428 C C . HIS B 1 102 ? 3.93 -22.609 2.26 1 98.5 102 HIS B C 1
ATOM 2430 O O . HIS B 1 102 ? 5.145 -22.406 2.209 1 98.5 102 HIS B O 1
ATOM 2436 N N . ASN B 1 103 ? 3.367 -23.781 2.061 1 98 103 ASN B N 1
ATOM 2437 C CA . ASN B 1 103 ? 4.203 -24.922 1.704 1 98 103 ASN B CA 1
ATOM 2438 C C . ASN B 1 103 ? 4.926 -24.703 0.377 1 98 103 ASN B C 1
ATOM 2440 O O . ASN B 1 103 ? 6.129 -24.938 0.271 1 98 103 ASN B O 1
ATOM 2444 N N . ILE B 1 104 ? 4.25 -24.219 -0.56 1 98.31 104 ILE B N 1
ATOM 2445 C CA . ILE B 1 104 ? 4.844 -23.969 -1.868 1 98.31 104 ILE B CA 1
ATOM 2446 C C . ILE B 1 104 ? 5.891 -22.875 -1.756 1 98.31 104 ILE B C 1
ATOM 2448 O O . ILE B 1 104 ? 6.996 -23 -2.293 1 98.31 104 ILE B O 1
ATOM 2452 N N . HIS B 1 105 ? 5.504 -21.797 -1.076 1 98.75 105 HIS B N 1
ATOM 2453 C CA . HIS B 1 105 ? 6.449 -20.703 -0.848 1 98.75 105 HIS B CA 1
ATOM 2454 C C . HIS B 1 105 ? 7.738 -21.219 -0.212 1 98.75 105 HIS B C 1
ATOM 2456 O O . HIS B 1 105 ? 8.836 -20.875 -0.651 1 98.75 105 HIS B O 1
ATOM 2462 N N . LYS B 1 106 ? 7.594 -22.016 0.783 1 98.44 106 LYS B N 1
ATOM 2463 C CA . LYS B 1 106 ? 8.75 -22.562 1.491 1 98.44 106 LYS B CA 1
ATOM 2464 C C . LYS B 1 106 ? 9.633 -23.391 0.558 1 98.44 106 LYS B C 1
ATOM 2466 O O . LYS B 1 106 ? 10.859 -23.234 0.561 1 98.44 106 LYS B O 1
ATOM 2471 N N . LYS B 1 107 ? 9.031 -24.234 -0.225 1 98.31 107 LYS B N 1
ATOM 2472 C CA . LYS B 1 107 ? 9.773 -25.062 -1.165 1 98.31 107 LYS B CA 1
ATOM 2473 C C . LYS B 1 107 ? 10.555 -24.219 -2.156 1 98.31 107 LYS B C 1
ATOM 2475 O O . LYS B 1 107 ? 11.719 -24.5 -2.457 1 98.31 107 LYS B O 1
ATOM 2480 N N . ILE B 1 108 ? 9.93 -23.172 -2.602 1 98.69 108 ILE B N 1
ATOM 2481 C CA . ILE B 1 108 ? 10.57 -22.297 -3.586 1 98.69 108 ILE B CA 1
ATOM 2482 C C . ILE B 1 108 ? 11.664 -21.469 -2.914 1 98.69 108 ILE B C 1
ATOM 2484 O O . ILE B 1 108 ? 12.789 -21.391 -3.422 1 98.69 108 ILE B O 1
ATOM 2488 N N . ALA B 1 109 ? 11.344 -20.938 -1.771 1 98.19 109 ALA B N 1
ATOM 2489 C CA . ALA B 1 109 ? 12.266 -20.062 -1.058 1 98.19 109 ALA B CA 1
ATOM 2490 C C . ALA B 1 109 ? 13.508 -20.828 -0.604 1 98.19 109 ALA B C 1
ATOM 2492 O O . ALA B 1 109 ? 14.594 -20.25 -0.483 1 98.19 109 ALA B O 1
ATOM 2493 N N . GLN B 1 110 ? 13.352 -22.094 -0.379 1 97.88 110 GLN B N 1
ATOM 2494 C CA . GLN B 1 110 ? 14.453 -22.922 0.116 1 97.88 110 GLN B CA 1
ATOM 2495 C C . GLN B 1 110 ? 15.203 -23.594 -1.034 1 97.88 110 GLN B C 1
ATOM 2497 O O . GLN B 1 110 ? 16.188 -24.297 -0.812 1 97.88 110 GLN B O 1
ATOM 2502 N N . SER B 1 111 ? 14.75 -23.375 -2.189 1 98.31 111 SER B N 1
ATOM 2503 C CA . SER B 1 111 ? 15.438 -23.922 -3.354 1 98.31 111 SER B CA 1
ATOM 2504 C C . SER B 1 111 ? 16.688 -23.125 -3.688 1 98.31 111 SER B C 1
ATOM 2506 O O . SER B 1 111 ? 17.109 -22.25 -2.916 1 98.31 111 SER B O 1
ATOM 2508 N N . ASP B 1 112 ? 17.297 -23.453 -4.93 1 97.62 112 ASP B N 1
ATOM 2509 C CA . ASP B 1 112 ? 18.516 -22.766 -5.363 1 97.62 112 ASP B CA 1
ATOM 2510 C C . ASP B 1 112 ? 18.188 -21.5 -6.141 1 97.62 112 ASP B C 1
ATOM 2512 O O . ASP B 1 112 ? 19.094 -20.828 -6.648 1 97.62 112 ASP B O 1
ATOM 2516 N N . ILE B 1 113 ? 16.906 -21.188 -6.211 1 98.19 113 ILE B N 1
ATOM 2517 C CA . ILE B 1 113 ? 16.531 -19.938 -6.844 1 98.19 113 ILE B CA 1
ATOM 2518 C C . ILE B 1 113 ? 16.906 -18.766 -5.922 1 98.19 113 ILE B C 1
ATOM 2520 O O . ILE B 1 113 ? 16.609 -18.797 -4.723 1 98.19 113 ILE B O 1
ATOM 2524 N N . ARG B 1 114 ? 17.484 -17.766 -6.465 1 96.88 114 ARG B N 1
ATOM 2525 C CA . ARG B 1 114 ? 17.922 -16.625 -5.664 1 96.88 114 ARG B CA 1
ATOM 2526 C C . ARG B 1 114 ? 16.938 -15.469 -5.77 1 96.88 114 ARG B C 1
ATOM 2528 O O . ARG B 1 114 ? 16.578 -15.055 -6.875 1 96.88 114 ARG B O 1
ATOM 2535 N N . PHE B 1 115 ? 16.531 -14.984 -4.66 1 96.38 115 PHE B N 1
ATOM 2536 C CA . PHE B 1 115 ? 15.594 -13.875 -4.551 1 96.38 115 PHE B CA 1
ATOM 2537 C C . PHE B 1 115 ? 16.234 -12.695 -3.824 1 96.38 115 PHE B C 1
ATOM 2539 O O . PHE B 1 115 ? 17.156 -12.875 -3.025 1 96.38 115 PHE B O 1
ATOM 2546 N N . SER B 1 116 ? 15.727 -11.484 -4.152 1 93.12 116 SER B N 1
ATOM 2547 C CA . SER B 1 116 ? 16.078 -10.32 -3.342 1 93.12 116 SER B CA 1
ATOM 2548 C C . SER B 1 116 ? 15.461 -10.406 -1.952 1 93.12 116 SER B C 1
ATOM 2550 O O . SER B 1 116 ? 14.641 -11.281 -1.684 1 93.12 116 SER B O 1
ATOM 2552 N N . LYS B 1 117 ? 15.875 -9.508 -1.103 1 90.44 117 LYS B N 1
ATOM 2553 C CA . LYS B 1 117 ? 15.383 -9.508 0.272 1 90.44 117 LYS B CA 1
ATOM 2554 C C . LYS B 1 117 ? 13.992 -8.891 0.355 1 90.44 117 LYS B C 1
ATOM 2556 O O . LYS B 1 117 ? 13.68 -7.945 -0.374 1 90.44 117 LYS B O 1
ATOM 2561 N N . ASN B 1 118 ? 13.164 -9.453 1.158 1 90.44 118 ASN B N 1
ATOM 2562 C CA . ASN B 1 118 ? 11.867 -8.914 1.561 1 90.44 118 ASN B CA 1
ATOM 2563 C C . ASN B 1 118 ? 11.68 -8.984 3.072 1 90.44 118 ASN B C 1
ATOM 2565 O O . ASN B 1 118 ? 11.805 -10.062 3.668 1 90.44 118 ASN B O 1
ATOM 2569 N N . ASP B 1 119 ? 11.266 -7.914 3.643 1 89.19 119 ASP B N 1
ATOM 2570 C CA . ASP B 1 119 ? 11.32 -7.805 5.098 1 89.19 119 ASP B CA 1
ATOM 2571 C C . ASP B 1 119 ? 10.008 -8.273 5.727 1 89.19 119 ASP B C 1
ATOM 2573 O O . ASP B 1 119 ? 9.852 -8.234 6.949 1 89.19 119 ASP B O 1
ATOM 2577 N N . PHE B 1 120 ? 9.078 -8.711 4.98 1 94.12 120 PHE B N 1
ATOM 2578 C CA . PHE B 1 120 ? 7.781 -9.094 5.52 1 94.12 120 PHE B CA 1
ATOM 2579 C C . PHE B 1 120 ? 7.535 -10.586 5.328 1 94.12 120 PHE B C 1
ATOM 2581 O O . PHE B 1 120 ? 7.953 -11.172 4.324 1 94.12 120 PHE B O 1
ATOM 2588 N N . PRO B 1 121 ? 6.836 -11.164 6.336 1 96.94 121 PRO B N 1
ATOM 2589 C CA . PRO B 1 121 ? 6.512 -12.586 6.184 1 96.94 121 PRO B CA 1
ATOM 2590 C C . PRO B 1 121 ? 5.621 -12.867 4.977 1 96.94 121 PRO B C 1
ATOM 2592 O O . PRO B 1 121 ? 4.938 -11.961 4.488 1 96.94 121 PRO B O 1
ATOM 2595 N N . TYR B 1 122 ? 5.727 -14.102 4.551 1 98 122 TYR B N 1
ATOM 2596 C CA . TYR B 1 122 ? 4.902 -14.477 3.406 1 98 122 TYR B CA 1
ATOM 2597 C C . TYR B 1 122 ? 3.422 -14.312 3.721 1 98 122 TYR B C 1
ATOM 2599 O O . TYR B 1 122 ? 2.953 -14.742 4.777 1 98 122 TYR B O 1
ATOM 2607 N N . LYS B 1 123 ? 2.734 -13.672 2.789 1 97.31 123 LYS B N 1
ATOM 2608 C CA . LYS B 1 123 ? 1.294 -13.453 2.871 1 97.31 123 LYS B CA 1
ATOM 2609 C C . LYS B 1 123 ? 0.623 -13.688 1.521 1 97.31 123 LYS B C 1
ATOM 2611 O O . LYS B 1 123 ? 0.591 -12.797 0.673 1 97.31 123 LYS B O 1
ATOM 2616 N N . PRO B 1 124 ? -0.009 -14.891 1.337 1 97.69 124 PRO B N 1
ATOM 2617 C CA . PRO B 1 124 ? -0.714 -15.125 0.075 1 97.69 124 PRO B CA 1
ATOM 2618 C C . PRO B 1 124 ? -1.982 -14.281 -0.058 1 97.69 124 PRO B C 1
ATOM 2620 O O . PRO B 1 124 ? -2.746 -14.156 0.902 1 97.69 124 PRO B O 1
ATOM 2623 N N . HIS B 1 125 ? -2.139 -13.672 -1.219 1 96 125 HIS B N 1
ATOM 2624 C CA . HIS B 1 125 ? -3.303 -12.836 -1.476 1 96 125 HIS B CA 1
ATOM 2625 C C . HIS B 1 125 ? -3.52 -12.633 -2.973 1 96 125 HIS B C 1
ATOM 2627 O O . HIS B 1 125 ? -2.643 -12.953 -3.779 1 96 125 HIS B O 1
ATOM 2633 N N . SER B 1 126 ? -4.707 -12.242 -3.314 1 95.81 126 SER B N 1
ATOM 2634 C CA . SER B 1 126 ? -5.02 -11.758 -4.656 1 95.81 126 SER B CA 1
ATOM 2635 C C . SER B 1 126 ? -5.484 -10.305 -4.629 1 95.81 126 SER B C 1
ATOM 2637 O O . SER B 1 126 ? -6.566 -10 -4.125 1 95.81 126 SER B O 1
ATOM 2639 N N . THR B 1 127 ? -4.699 -9.438 -5.207 1 92.06 127 THR B N 1
ATOM 2640 C CA . THR B 1 127 ? -4.938 -8 -5.102 1 92.06 127 THR B CA 1
ATOM 2641 C C . THR B 1 127 ? -6.16 -7.59 -5.914 1 92.06 127 THR B C 1
ATOM 2643 O O . THR B 1 127 ? -6.352 -8.055 -7.039 1 92.06 127 THR B O 1
ATOM 2646 N N . LEU B 1 128 ? -6.969 -6.77 -5.293 1 90.94 128 LEU B N 1
ATOM 2647 C CA . LEU B 1 128 ? -8.188 -6.27 -5.922 1 90.94 128 LEU B CA 1
ATOM 2648 C C . LEU B 1 128 ? -8.023 -4.812 -6.336 1 90.94 128 LEU B C 1
ATOM 2650 O O . LEU B 1 128 ? -8.531 -4.398 -7.383 1 90.94 128 LEU B O 1
ATOM 2654 N N . TRP B 1 129 ? -7.402 -4.055 -5.496 1 80.69 129 TRP B N 1
ATOM 2655 C CA . TRP B 1 129 ? -7.324 -2.611 -5.695 1 80.69 129 TRP B CA 1
ATOM 2656 C C . TRP B 1 129 ? -6.047 -2.045 -5.082 1 80.69 129 TRP B C 1
ATOM 2658 O O . TRP B 1 129 ? -5.633 -2.461 -3.996 1 80.69 129 TRP B O 1
ATOM 2668 N N . ASP B 1 130 ? -5.438 -0.945 -5.668 1 71.12 130 ASP B N 1
ATOM 2669 C CA . ASP B 1 130 ? -4.203 -0.368 -5.145 1 71.12 130 ASP B CA 1
ATOM 2670 C C . ASP B 1 130 ? -4.16 1.14 -5.383 1 71.12 130 ASP B C 1
ATOM 2672 O O . ASP B 1 130 ? -3.828 1.907 -4.477 1 71.12 130 ASP B O 1
ATOM 2676 N N . ARG B 1 131 ? -4.199 1.677 -6.5 1 60.78 131 ARG B N 1
ATOM 2677 C CA . ARG B 1 131 ? -3.553 2.924 -6.895 1 60.78 131 ARG B CA 1
ATOM 2678 C C . ARG B 1 131 ? -4.566 4.055 -7.004 1 60.78 131 ARG B C 1
ATOM 2680 O O . ARG B 1 131 ? -4.191 5.223 -7.145 1 60.78 131 ARG B O 1
ATOM 2687 N N . SER B 1 132 ? -5.68 3.807 -6.734 1 57.06 132 SER B N 1
ATOM 2688 C CA . SER B 1 132 ? -6.59 4.895 -7.078 1 57.06 132 SER B CA 1
ATOM 2689 C C . SER B 1 132 ? -7.227 5.5 -5.832 1 57.06 132 SER B C 1
ATOM 2691 O O . SER B 1 132 ? -7.062 4.973 -4.727 1 57.06 132 SER B O 1
ATOM 2693 N N . SER B 1 133 ? -7.402 6.789 -6.098 1 64.56 133 SER B N 1
ATOM 2694 C CA . SER B 1 133 ? -8.258 7.395 -5.078 1 64.56 133 SER B CA 1
ATOM 2695 C C . SER B 1 133 ? -9.547 6.605 -4.895 1 64.56 133 SER B C 1
ATOM 2697 O O . SER B 1 133 ? -10.141 6.141 -5.871 1 64.56 133 SER B O 1
ATOM 2699 N N . ILE B 1 134 ? -9.766 6.184 -3.773 1 75.62 134 ILE B N 1
ATOM 2700 C CA . ILE B 1 134 ? -10.984 5.438 -3.467 1 75.62 134 ILE B CA 1
ATOM 2701 C C . ILE B 1 134 ? -11.742 6.129 -2.34 1 75.62 134 ILE B C 1
ATOM 2703 O O . ILE B 1 134 ? -11.148 6.547 -1.345 1 75.62 134 ILE B O 1
ATOM 2707 N N . SER B 1 135 ? -13 6.379 -2.574 1 77.5 135 SER B N 1
ATOM 2708 C CA . SER B 1 135 ? -13.836 7.031 -1.579 1 77.5 135 SER B CA 1
ATOM 2709 C C . SER B 1 135 ? -14.18 6.086 -0.434 1 77.5 135 SER B C 1
ATOM 2711 O O . SER B 1 135 ? -14.07 4.867 -0.577 1 77.5 135 SER B O 1
ATOM 2713 N N . GLU B 1 136 ? -14.648 6.68 0.601 1 80.56 136 GLU B N 1
ATOM 2714 C CA . GLU B 1 136 ? -15.062 5.867 1.742 1 80.56 136 GLU B CA 1
ATOM 2715 C C . GLU B 1 136 ? -16.203 4.926 1.365 1 80.56 136 GLU B C 1
ATOM 2717 O O . GLU B 1 136 ? -16.234 3.779 1.818 1 80.56 136 GLU B O 1
ATOM 2722 N N . LYS B 1 137 ? -17.125 5.41 0.618 1 83 137 LYS B N 1
ATOM 2723 C CA . LYS B 1 137 ? -18.234 4.578 0.163 1 83 137 LYS B CA 1
ATOM 2724 C C . LYS B 1 137 ? -17.734 3.383 -0.642 1 83 137 LYS B C 1
ATOM 2726 O O . LYS B 1 137 ? -18.188 2.254 -0.441 1 83 137 LYS B O 1
ATOM 2731 N N . GLU B 1 138 ? -16.828 3.625 -1.532 1 85.44 138 GLU B N 1
ATOM 2732 C CA . GLU B 1 138 ? -16.25 2.562 -2.346 1 85.44 138 GLU B CA 1
ATOM 2733 C C . GLU B 1 138 ? -15.461 1.578 -1.485 1 85.44 138 GLU B C 1
ATOM 2735 O O . GLU B 1 138 ? -15.461 0.375 -1.754 1 85.44 138 GLU B O 1
ATOM 2740 N N . ILE B 1 139 ? -14.805 2.105 -0.486 1 88.88 139 ILE B N 1
ATOM 2741 C CA . ILE B 1 139 ? -14.062 1.248 0.428 1 88.88 139 ILE B CA 1
ATOM 2742 C C . ILE B 1 139 ? -15.016 0.273 1.113 1 88.88 139 ILE B C 1
ATOM 2744 O O . ILE B 1 139 ? -14.75 -0.93 1.171 1 88.88 139 ILE B O 1
ATOM 2748 N N . GLN B 1 140 ? -16.062 0.758 1.629 1 89.06 140 GLN B N 1
ATOM 2749 C CA . GLN B 1 140 ? -17.047 -0.085 2.299 1 89.06 140 GLN B CA 1
ATOM 2750 C C . GLN B 1 140 ? -17.594 -1.143 1.349 1 89.06 140 GLN B C 1
ATOM 2752 O O . GLN B 1 140 ? -17.781 -2.299 1.735 1 89.06 140 GLN B O 1
ATOM 2757 N N . GLU B 1 141 ? -17.859 -0.744 0.158 1 92.31 141 GLU B N 1
ATOM 2758 C CA . GLU B 1 141 ? -18.344 -1.684 -0.845 1 92.31 141 GLU B CA 1
ATOM 2759 C C . GLU B 1 141 ? -17.312 -2.773 -1.133 1 92.31 141 GLU B C 1
ATOM 2761 O O . GLU B 1 141 ? -17.656 -3.955 -1.198 1 92.31 141 GLU B O 1
ATOM 2766 N N . LEU B 1 142 ? -16.156 -2.344 -1.32 1 92.75 142 LEU B N 1
ATOM 2767 C CA . LEU B 1 142 ? -15.078 -3.279 -1.618 1 92.75 142 LEU B CA 1
ATOM 2768 C C . LEU B 1 142 ? -14.906 -4.293 -0.49 1 92.75 142 LEU B C 1
ATOM 2770 O O . LEU B 1 142 ? -14.789 -5.492 -0.741 1 92.75 142 LEU B O 1
ATOM 2774 N N . LEU B 1 143 ? -14.977 -3.836 0.712 1 94.19 143 LEU B N 1
ATOM 2775 C CA . LEU B 1 143 ? -14.773 -4.684 1.882 1 94.19 143 LEU B CA 1
ATOM 2776 C C . LEU B 1 143 ? -15.938 -5.652 2.059 1 94.19 143 LEU B C 1
ATOM 2778 O O . LEU B 1 143 ? -15.82 -6.656 2.766 1 94.19 143 LEU B O 1
ATOM 2782 N N . SER B 1 144 ? -17.016 -5.391 1.438 1 96.25 144 SER B N 1
ATOM 2783 C CA . SER B 1 144 ? -18.203 -6.223 1.598 1 96.25 144 SER B CA 1
ATOM 2784 C C . SER B 1 144 ? -18.25 -7.32 0.541 1 96.25 144 SER B C 1
ATOM 2786 O O . SER B 1 144 ? -19.062 -8.242 0.639 1 96.25 144 SER B O 1
ATOM 2788 N N . ILE B 1 145 ? -17.453 -7.266 -0.424 1 96.69 145 ILE B N 1
ATOM 2789 C CA . ILE B 1 145 ? -17.469 -8.234 -1.51 1 96.69 145 ILE B CA 1
ATOM 2790 C C . ILE B 1 145 ? -17.062 -9.609 -0.977 1 96.69 145 ILE B C 1
ATOM 2792 O O . ILE B 1 145 ? -16.156 -9.727 -0.155 1 96.69 145 ILE B O 1
ATOM 2796 N N . ARG B 1 146 ? -17.844 -10.633 -1.458 1 96.62 146 ARG B N 1
ATOM 2797 C CA . ARG B 1 146 ? -17.547 -12.031 -1.143 1 96.62 146 ARG B CA 1
ATOM 2798 C C . ARG B 1 146 ? -17.609 -12.898 -2.396 1 96.62 146 ARG B C 1
ATOM 2800 O O . ARG B 1 146 ? -18.5 -12.742 -3.227 1 96.62 146 ARG B O 1
ATOM 2807 N N . LEU B 1 147 ? -16.562 -13.648 -2.609 1 96.19 147 LEU B N 1
ATOM 2808 C CA . LEU B 1 147 ? -16.562 -14.734 -3.586 1 96.19 147 LEU B CA 1
ATOM 2809 C C . LEU B 1 147 ? -16.516 -16.094 -2.893 1 96.19 147 LEU B C 1
ATOM 2811 O O . LEU B 1 147 ? -15.477 -16.453 -2.32 1 96.19 147 LEU B O 1
ATOM 2815 N N . LYS B 1 148 ? -17.531 -16.844 -2.939 1 94 148 LYS B N 1
ATOM 2816 C CA . LYS B 1 148 ? -17.672 -18.047 -2.133 1 94 148 LYS B CA 1
ATOM 2817 C C . LYS B 1 148 ? -17.25 -19.281 -2.918 1 94 148 LYS B C 1
ATOM 2819 O O . LYS B 1 148 ? -17.047 -20.359 -2.34 1 94 148 LYS B O 1
ATOM 2824 N N . GLU B 1 149 ? -17.047 -19.172 -4.121 1 96.31 149 GLU B N 1
ATOM 2825 C CA . GLU B 1 149 ? -16.719 -20.312 -4.965 1 96.31 149 GLU B CA 1
ATOM 2826 C C . GLU B 1 149 ? -15.383 -20.938 -4.566 1 96.31 149 GLU B C 1
ATOM 2828 O O . GLU B 1 149 ? -14.43 -20.203 -4.273 1 96.31 149 GLU B O 1
ATOM 2833 N N . GLU B 1 150 ? -15.422 -22.234 -4.523 1 97.62 150 GLU B N 1
ATOM 2834 C CA . GLU B 1 150 ? -14.164 -22.969 -4.438 1 97.62 150 GLU B CA 1
ATOM 2835 C C . GLU B 1 150 ? -13.547 -23.188 -5.816 1 97.62 150 GLU B C 1
ATOM 2837 O O . GLU B 1 150 ? -14.266 -23.281 -6.812 1 97.62 150 GLU B O 1
ATOM 2842 N N . PHE B 1 151 ? -12.203 -23.281 -5.84 1 98.12 151 PHE B N 1
ATOM 2843 C CA . PHE B 1 151 ? -11.516 -23.484 -7.109 1 98.12 151 PHE B CA 1
ATOM 2844 C C . PHE B 1 151 ? -10.219 -24.266 -6.906 1 98.12 151 PHE B C 1
ATOM 2846 O O . PHE B 1 151 ? -9.742 -24.406 -5.781 1 98.12 151 PHE B O 1
ATOM 2853 N N . ILE B 1 152 ? -9.734 -24.766 -8.008 1 97.69 152 ILE B N 1
ATOM 2854 C CA . ILE B 1 152 ? -8.516 -25.562 -7.977 1 97.69 152 ILE B CA 1
ATOM 2855 C C . ILE B 1 152 ? -7.375 -24.797 -8.648 1 97.69 152 ILE B C 1
ATOM 2857 O O . ILE B 1 152 ? -7.559 -24.203 -9.719 1 97.69 152 ILE B O 1
ATOM 2861 N N . LEU B 1 153 ? -6.277 -24.75 -7.965 1 98.06 153 LEU B N 1
ATOM 2862 C CA . LEU B 1 153 ? -5.039 -24.219 -8.523 1 98.06 153 LEU B CA 1
ATOM 2863 C C . LEU B 1 153 ? -4.07 -25.344 -8.867 1 98.06 153 LEU B C 1
ATOM 2865 O O . LEU B 1 153 ? -3.713 -26.141 -8.008 1 98.06 153 LEU B O 1
ATOM 2869 N N . ASN B 1 154 ? -3.693 -25.359 -10.117 1 97.38 154 ASN B N 1
ATOM 2870 C CA . ASN B 1 154 ? -2.795 -26.453 -10.508 1 97.38 154 ASN B CA 1
ATOM 2871 C C . ASN B 1 154 ? -1.733 -25.969 -11.492 1 97.38 154 ASN B C 1
ATOM 2873 O O . ASN B 1 154 ? -1.067 -26.766 -12.141 1 97.38 154 ASN B O 1
ATOM 2877 N N . THR B 1 155 ? -1.67 -24.656 -11.648 1 97.75 155 THR B N 1
ATOM 2878 C CA . THR B 1 155 ? -0.718 -24.094 -12.594 1 97.75 155 THR B CA 1
ATOM 2879 C C . THR B 1 155 ? 0.112 -23 -11.93 1 97.75 155 THR B C 1
ATOM 2881 O O . THR B 1 155 ? -0.432 -22.125 -11.25 1 97.75 155 THR B O 1
ATOM 2884 N N . MET B 1 156 ? 1.38 -23.109 -12.078 1 98.19 156 MET B N 1
ATOM 2885 C CA . MET B 1 156 ? 2.352 -22.125 -11.586 1 98.19 156 MET B CA 1
ATOM 2886 C C . MET B 1 156 ? 3.055 -21.438 -12.75 1 98.19 156 MET B C 1
ATOM 2888 O O . MET B 1 156 ? 3.439 -22.078 -13.727 1 98.19 156 MET B O 1
ATOM 2892 N N . SER B 1 157 ? 3.186 -20.094 -12.695 1 97.56 157 SER B N 1
ATOM 2893 C CA . SER B 1 157 ? 3.793 -19.328 -13.773 1 97.56 157 SER B CA 1
ATOM 2894 C C . SER B 1 157 ? 4.852 -18.375 -13.242 1 97.56 157 SER B C 1
ATOM 2896 O O . SER B 1 157 ? 4.801 -17.969 -12.078 1 97.56 157 SER B O 1
ATOM 2898 N N . ILE B 1 158 ? 5.793 -18.094 -14.102 1 96.62 158 ILE B N 1
ATOM 2899 C CA . ILE B 1 158 ? 6.781 -17.047 -13.875 1 96.62 158 ILE B CA 1
ATOM 2900 C C . ILE B 1 158 ? 6.492 -15.859 -14.781 1 96.62 158 ILE B C 1
ATOM 2902 O O . ILE B 1 158 ? 6.426 -16 -16 1 96.62 158 ILE B O 1
ATOM 2906 N N . TYR B 1 159 ? 6.332 -14.695 -14.18 1 93.12 159 TYR B N 1
ATOM 2907 C CA . TYR B 1 159 ? 6.062 -13.477 -14.938 1 93.12 159 TYR B CA 1
ATOM 2908 C C . TYR B 1 159 ? 7.145 -12.43 -14.688 1 93.12 159 TYR B C 1
ATOM 2910 O O . TYR B 1 159 ? 7.594 -12.258 -13.547 1 93.12 159 TYR B O 1
ATOM 2918 N N . SER B 1 160 ? 7.539 -11.812 -15.75 1 90.5 160 SER B N 1
ATOM 2919 C CA . SER B 1 160 ? 8.375 -10.625 -15.656 1 90.5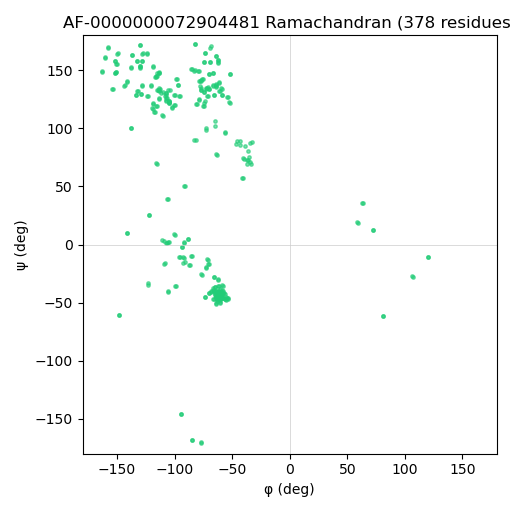 160 SER B CA 1
ATOM 2920 C C . SER B 1 160 ? 7.578 -9.359 -15.953 1 90.5 160 SER B C 1
ATOM 2922 O O . SER B 1 160 ? 6.781 -9.328 -16.891 1 90.5 160 SER B O 1
ATOM 2924 N N . LEU B 1 161 ? 7.773 -8.359 -15.062 1 84.06 161 LEU B N 1
ATOM 2925 C CA . LEU B 1 161 ? 7.059 -7.098 -15.234 1 84.06 161 LEU B CA 1
ATOM 2926 C C . LEU B 1 161 ? 7.988 -6.02 -15.773 1 84.06 161 LEU B C 1
ATOM 2928 O O . LEU B 1 161 ? 9.07 -5.793 -15.227 1 84.06 161 LEU B O 1
ATOM 2932 N N . GLU B 1 162 ? 7.539 -5.504 -16.891 1 76.94 162 GLU B N 1
ATOM 2933 C CA . GLU B 1 162 ? 8.234 -4.355 -17.469 1 76.94 162 GLU B CA 1
ATOM 2934 C C . GLU B 1 162 ? 7.355 -3.107 -17.438 1 76.94 162 GLU B C 1
ATOM 2936 O O . GLU B 1 162 ? 6.156 -3.18 -17.703 1 76.94 162 GLU B O 1
ATOM 2941 N N . SER B 1 163 ? 7.883 -2.041 -16.844 1 70.06 163 SER B N 1
ATOM 2942 C CA . SER B 1 163 ? 7.086 -0.82 -16.812 1 70.06 163 SER B CA 1
ATOM 2943 C C . SER B 1 163 ? 7.754 0.294 -17.625 1 70.06 163 SER B C 1
ATOM 2945 O O . SER B 1 163 ? 8.172 1.307 -17.062 1 70.06 163 SER B O 1
ATOM 2947 N N . PRO B 1 164 ? 7.762 0.096 -18.906 1 62.53 164 PRO B N 1
ATOM 2948 C CA . PRO B 1 164 ? 8.289 1.214 -19.688 1 62.53 164 PRO B CA 1
ATOM 2949 C C . PRO B 1 164 ? 7.352 2.418 -19.703 1 62.53 164 PRO B C 1
ATOM 2951 O O . PRO B 1 164 ? 6.168 2.273 -20.016 1 62.53 164 PRO B O 1
ATOM 2954 N N . GLY B 1 165 ? 7.832 3.619 -19.375 1 58.84 165 GLY B N 1
ATOM 2955 C CA . GLY B 1 165 ? 7.078 4.855 -19.516 1 58.84 165 GLY B CA 1
ATOM 2956 C C . GLY B 1 165 ? 5.785 4.863 -18.734 1 58.84 165 GLY B C 1
ATOM 2957 O O . GLY B 1 165 ? 4.797 5.469 -19.156 1 58.84 165 GLY B O 1
ATOM 2958 N N . GLY B 1 166 ? 5.633 4.043 -17.781 1 60.66 166 GLY B N 1
ATOM 2959 C CA . GLY B 1 166 ? 4.406 4.059 -17 1 60.66 166 GLY B CA 1
ATOM 2960 C C . GLY B 1 166 ? 3.494 2.885 -17.297 1 60.66 166 GLY B C 1
ATOM 2961 O O . GLY B 1 166 ? 2.688 2.488 -16.453 1 60.66 166 GLY B O 1
ATOM 2962 N N . ASP B 1 167 ? 3.598 2.373 -18.547 1 65.06 167 ASP B N 1
ATOM 2963 C CA . ASP B 1 167 ? 2.797 1.203 -18.906 1 65.06 167 ASP B CA 1
ATOM 2964 C C . ASP B 1 167 ? 3.377 -0.066 -18.281 1 65.06 167 ASP B C 1
ATOM 2966 O O . ASP B 1 167 ? 4.574 -0.137 -18 1 65.06 167 ASP B O 1
ATOM 2970 N N . VAL B 1 168 ? 2.449 -0.921 -17.875 1 70.81 168 VAL B N 1
ATOM 2971 C CA . VAL B 1 168 ? 2.92 -2.182 -17.312 1 70.81 168 VAL B CA 1
ATOM 2972 C C . VAL B 1 168 ? 2.771 -3.299 -18.344 1 70.81 168 VAL B C 1
ATOM 2974 O O . VAL B 1 168 ? 1.688 -3.5 -18.891 1 70.81 168 VAL B O 1
ATOM 2977 N N . ILE B 1 169 ? 3.93 -3.879 -18.719 1 78.44 169 ILE B N 1
ATOM 2978 C CA . ILE B 1 169 ? 3.953 -5.039 -19.609 1 78.44 169 ILE B CA 1
ATOM 2979 C C . ILE B 1 169 ? 4.316 -6.289 -18.812 1 78.44 169 ILE B C 1
ATOM 2981 O O . ILE B 1 169 ? 5.277 -6.285 -18.047 1 78.44 169 ILE B O 1
ATOM 2985 N N . ILE B 1 170 ? 3.492 -7.281 -19.031 1 84.56 170 ILE B N 1
ATOM 2986 C CA . ILE B 1 170 ? 3.721 -8.555 -18.359 1 84.56 170 ILE B CA 1
ATOM 2987 C C . ILE B 1 170 ? 4.219 -9.586 -19.359 1 84.56 170 ILE B C 1
ATOM 2989 O O . ILE B 1 170 ? 3.613 -9.773 -20.422 1 84.56 170 ILE B O 1
ATOM 2993 N N . LEU B 1 171 ? 5.309 -10.227 -19.031 1 89.12 171 LEU B N 1
ATOM 2994 C CA . LEU B 1 171 ? 5.883 -11.266 -19.891 1 89.12 171 LEU B CA 1
ATOM 2995 C C . LEU B 1 171 ? 5.852 -12.617 -19.172 1 89.12 171 LEU B C 1
ATOM 2997 O O . LEU B 1 171 ? 6.449 -12.773 -18.109 1 89.12 171 LEU B O 1
ATOM 3001 N N . LEU B 1 172 ? 5.137 -13.555 -19.797 1 93.81 172 LEU B N 1
ATOM 3002 C CA . LEU B 1 172 ? 5.184 -14.93 -19.297 1 93.81 172 LEU B CA 1
ATOM 3003 C C . LEU B 1 172 ? 6.512 -15.586 -19.656 1 93.81 172 LEU B C 1
ATOM 3005 O O . LEU B 1 172 ? 6.855 -15.719 -20.828 1 93.81 172 LEU B O 1
ATOM 3009 N N . ARG B 1 173 ? 7.184 -16.016 -18.641 1 94.62 173 ARG B N 1
ATOM 3010 C CA . ARG B 1 173 ? 8.508 -16.594 -18.859 1 94.62 173 ARG B CA 1
ATOM 3011 C C . ARG B 1 173 ? 8.445 -18.125 -18.875 1 94.62 173 ARG B C 1
ATOM 3013 O O . ARG B 1 173 ? 9.242 -18.766 -19.547 1 94.62 173 ARG B O 1
ATOM 3020 N N . HIS B 1 174 ? 7.605 -18.656 -18.078 1 96.94 174 HIS B N 1
ATOM 3021 C CA . HIS B 1 174 ? 7.496 -20.094 -17.906 1 96.94 174 HIS B CA 1
ATOM 3022 C C . HIS B 1 174 ? 6.18 -20.469 -17.234 1 96.94 174 HIS B C 1
ATOM 3024 O O . HIS B 1 174 ? 5.633 -19.688 -16.453 1 96.94 174 HIS B O 1
ATOM 3030 N N . ARG B 1 175 ? 5.707 -21.609 -17.562 1 97.75 175 ARG B N 1
ATOM 3031 C CA . ARG B 1 175 ? 4.48 -22.125 -16.969 1 97.75 175 ARG B CA 1
ATOM 3032 C C . ARG B 1 175 ? 4.562 -23.641 -16.781 1 97.75 175 ARG B C 1
ATOM 3034 O O . ARG B 1 175 ? 5.051 -24.344 -17.656 1 97.75 175 ARG B O 1
ATOM 3041 N N . VAL B 1 176 ? 4.109 -24.078 -15.633 1 97.62 176 VAL B N 1
ATOM 3042 C CA . VAL B 1 176 ? 4.148 -25.516 -15.359 1 97.62 176 VAL B CA 1
ATOM 3043 C C . VAL B 1 176 ? 2.887 -25.922 -14.609 1 97.62 176 VAL B C 1
ATOM 3045 O O . VAL B 1 176 ? 2.4 -25.203 -13.742 1 97.62 176 VAL B O 1
ATOM 3048 N N . THR B 1 177 ? 2.344 -27.062 -14.945 1 96.69 177 THR B N 1
ATOM 3049 C CA . THR B 1 177 ? 1.188 -27.625 -14.266 1 96.69 177 THR B CA 1
ATOM 3050 C C . THR B 1 177 ? 1.625 -28.672 -13.242 1 96.69 177 THR B C 1
ATOM 3052 O O . THR B 1 177 ? 2.584 -29.406 -13.469 1 96.69 177 THR B O 1
ATOM 3055 N N . PHE B 1 178 ? 0.915 -28.656 -12.133 1 95.31 178 PHE B N 1
ATOM 3056 C CA . PHE B 1 178 ? 1.199 -29.656 -11.109 1 95.31 178 PHE B CA 1
ATOM 3057 C C . PHE B 1 178 ? 0.862 -31.047 -11.609 1 95.31 178 PHE B C 1
ATOM 3059 O O . PHE B 1 178 ? -0.218 -31.281 -12.156 1 95.31 178 PHE B O 1
ATOM 3066 N N . THR B 1 179 ? 1.689 -32.031 -11.539 1 85.44 179 THR B N 1
ATOM 3067 C CA . THR B 1 179 ? 1.485 -33.375 -12.07 1 85.44 179 THR B CA 1
ATOM 3068 C C . THR B 1 179 ? 1.611 -34.406 -10.969 1 85.44 179 THR B C 1
ATOM 3070 O O . THR B 1 179 ? 1.877 -35.594 -11.234 1 85.44 179 THR B O 1
ATOM 3073 N N . TRP B 1 180 ? 1.355 -33.969 -9.797 1 74.69 180 TRP B N 1
ATOM 3074 C CA . TRP B 1 180 ? 1.464 -34.938 -8.719 1 74.69 180 TRP B CA 1
ATOM 3075 C C . TRP B 1 180 ? 0.57 -36.156 -8.992 1 74.69 180 TRP B C 1
ATOM 3077 O O . TRP B 1 180 ? -0.619 -36 -9.273 1 74.69 180 TRP B O 1
ATOM 3087 N N . MET B 1 181 ? 1.058 -37.25 -9.539 1 62.12 181 MET B N 1
ATOM 3088 C CA . MET B 1 181 ? 0.32 -38.5 -9.766 1 62.12 181 MET B CA 1
ATOM 3089 C C . MET B 1 181 ? 0.078 -39.25 -8.453 1 62.12 181 MET B C 1
ATOM 3091 O O . MET B 1 181 ? 0.995 -39.406 -7.645 1 62.12 181 MET B O 1
ATOM 3095 N N . LEU B 1 182 ? -1.124 -39.094 -7.965 1 51.81 182 LEU B N 1
ATOM 3096 C CA . LEU B 1 182 ? -1.502 -40 -6.891 1 51.81 182 LEU B CA 1
ATOM 3097 C C . LEU B 1 182 ? -1.005 -41.406 -7.184 1 51.81 182 LEU B C 1
ATOM 3099 O O . LEU B 1 182 ? -1.295 -41.969 -8.242 1 51.81 182 LEU B O 1
ATOM 3103 N N . PHE B 1 183 ? 0.181 -41.656 -7.051 1 46.72 183 PHE B N 1
ATOM 3104 C CA . PHE B 1 183 ? 0.401 -43.094 -7.07 1 46.72 183 PHE B CA 1
ATOM 3105 C C . PHE B 1 183 ? -0.679 -43.844 -6.277 1 46.72 183 PHE B C 1
ATOM 3107 O O . PHE B 1 183 ? -0.741 -43.719 -5.051 1 46.72 183 PHE B O 1
ATOM 3114 N N . SER B 1 184 ? -1.893 -43.688 -6.617 1 44.19 184 SER B N 1
ATOM 3115 C CA . SER B 1 184 ? -2.869 -44.625 -6.098 1 44.19 184 SER B CA 1
ATOM 3116 C C . SER B 1 184 ? -2.301 -46.031 -6.059 1 44.19 184 SER B C 1
ATOM 3118 O O . SER B 1 184 ? -1.873 -46.562 -7.086 1 44.19 184 SER B O 1
ATOM 3120 N N . PHE B 1 185 ? -1.541 -46.469 -4.988 1 44.03 185 PHE B N 1
ATOM 3121 C CA . PHE B 1 185 ? -1.271 -47.875 -4.676 1 44.03 185 PHE B CA 1
ATOM 3122 C C . PHE B 1 185 ? -2.479 -48.75 -5.004 1 44.03 185 PHE B C 1
ATOM 3124 O O . PHE B 1 185 ? -3.557 -48.562 -4.434 1 44.03 185 PHE B O 1
ATOM 3131 N N . SER B 1 186 ? -2.795 -49.062 -6.203 1 40.59 186 SER B N 1
ATOM 3132 C CA . SER B 1 186 ? -3.686 -50.188 -6.52 1 40.59 186 SER B CA 1
ATOM 3133 C C . SER B 1 186 ? -3.494 -51.344 -5.547 1 40.59 186 SER B C 1
ATOM 3135 O O . SER B 1 186 ? -2.371 -51.812 -5.348 1 40.59 186 SER B O 1
ATOM 3137 N N . THR B 1 187 ? -4.188 -51.375 -4.406 1 44.56 187 THR B N 1
ATOM 3138 C CA . THR B 1 187 ? -4.418 -52.531 -3.574 1 44.56 187 THR B CA 1
ATOM 3139 C C . THR B 1 187 ? -4.555 -53.781 -4.438 1 44.56 187 THR B C 1
ATOM 3141 O O . THR B 1 187 ? -5.512 -53.938 -5.199 1 44.56 187 THR B O 1
ATOM 3144 N N . ARG B 1 188 ? -3.527 -54.375 -5.105 1 41.69 188 ARG B N 1
ATOM 3145 C CA . ARG B 1 188 ? -3.465 -55.781 -5.535 1 41.69 188 ARG B CA 1
ATOM 3146 C C . ARG B 1 188 ? -4.105 -56.688 -4.504 1 41.69 188 ARG B C 1
ATOM 3148 O O . ARG B 1 188 ? -3.57 -56.875 -3.406 1 41.69 188 ARG B O 1
ATOM 3155 N N . PHE B 1 189 ? -5.477 -56.688 -4.375 1 37.91 189 PHE B N 1
ATOM 3156 C CA . PHE B 1 189 ? -6.191 -57.781 -3.746 1 37.91 189 PHE B CA 1
ATOM 3157 C C . PHE B 1 189 ? -5.695 -59.125 -4.273 1 37.91 189 PHE B C 1
ATOM 3159 O O . PHE B 1 189 ? -5.797 -59.406 -5.469 1 37.91 189 PHE B O 1
ATOM 3166 N N . ILE B 1 190 ? -4.676 -59.75 -3.76 1 38.97 190 ILE B N 1
ATOM 3167 C CA . ILE B 1 190 ? -4.344 -61.156 -3.797 1 38.97 190 ILE B CA 1
ATOM 3168 C C . ILE B 1 190 ? -5.602 -62 -3.545 1 38.97 190 ILE B C 1
ATOM 3170 O O . ILE B 1 190 ? -6.203 -61.906 -2.469 1 38.97 190 ILE B O 1
ATOM 3174 N N . ARG B 1 191 ? -6.336 -62.25 -4.695 1 28.66 191 ARG B N 1
ATOM 3175 C CA . ARG B 1 191 ? -7.125 -63.5 -4.645 1 28.66 191 ARG B CA 1
ATOM 3176 C C . ARG B 1 191 ? -6.227 -64.75 -4.633 1 28.66 191 ARG B C 1
ATOM 3178 O O . ARG B 1 191 ? -5.188 -64.75 -5.297 1 28.66 191 ARG B O 1
#

Organism: NCBI:txid1402861

Secondary structure (DSSP, 8-state):
-----SEEEEEEEPPHHHHHHHHHHHHHTT-HHHHSSPPEEEEESSSSS-SBPSSS-HHHHHHHHHHHHTT---EEEEEEEEEE-TTS--EEEEES--HHHHHHHHHHHTSS--B----S-----EEEE-SS---HHHHHHHHH-----EEEE-EEEEEEEE-GGG--EEEEEEEEE--------------/-----SEEEEEEEPPHHHHHHHHHHHHHTT-HHHHSSPPEEEEESSSSS-SBPSSS-HHHHHHHHHHHHTT---EEEEEEEEEE-TTS--EEEEES--HHHHHHHHHHHTSS--B----S-----EEEE-SS---HHHHHHHHH-----EEEE-EEEEEEEE-GGG--EEEEEEEEE--------------

Foldseek 3Di:
DPFQPFFKFKWFAFDPVVQVVLLVLLVVQPQVQCNVPTWTKTLEAPFQFHTFDRPDDVVVLQVLVQVLLQVADKDKWFWDFWDDDPPFRKIWTATPDCVSSPVSSVSSVPDPTDTHGDDHHDGITTTRHHDDDDDPVRSVVRRPDGDGDIDITFKMWMWGWDQPPNDTDIDTDDMYGRNHPPPPPPPPPPD/DPFQPFFKFKWFAFDPVVQVVLLVLLVVQPAVQCNVPTWTKTLEAPFPFHTFDRPDDVVVLQVLVQVLLQVADKDKWFWDFWDDDPPFRKIWTATPDCVSSPVSSVSSVPDPTDTHGDDHHDGITTTRHHDDDDDPVRSVVRRPDGDGDIGITFKMWMWGWDQPPNDTDIDTDDMYGRNHPPPPPPPPPPD

Nearest PDB structures (foldseek):
  1vgj-assembly1_A  TM=7.701E-01  e=3.899E-08  Pyrococcus horikoshii
  6hiv-assembly1_DQ  TM=6.808E-01  e=3.899E-08  Trypanosoma brucei brucei
  5h7f-assembly1_A  TM=7.342E-01  e=3.192E-07  Deinococcus radiodurans
  5ldo-assembly2_B  TM=6.713E-01  e=2.679E-07  Escherichia coli BL21(DE3)
  1iuh-assembly1_A  TM=6.910E-01  e=7.664E-07  Thermus thermophilus

InterPro domains:
  IPR009097 Cyclic phosphodiesterase [SSF55144] (8-167)
  IPR050580 2H phosphoesterase superfamily YjcG-like protein [PTHR40037] (9-143)

Radius of gyration: 24.84 Å; Cα contacts (8 Å, |Δi|>4): 753; chains: 2; bounding box: 46×108×66 Å

Sequence (382 aa):
MDHFKHDTYVVLDLPKEITEQVRKIRYRFKDKFYTALPPKITVAGSSGVGVLQNNQEPDQVFKILDDIATKIEPIKASFSEVKRFPYTNIFFFSLHDEASFHNIHKKIAQSDIRFSKNDFPYKPHSTLWDRSSISEKEIQELLSIRLKEEFILNTMSIYSLESPGGDVIILLRHRVTFTWMLFSFSTRFIRMDHFKHDTYVVLDLPKEITEQVRKIRYRFKDKFYTALPPKITVAGSSGVGVLQNNQEPDQVFKILDDIATKIEPIKASFSEVKRFPYTNIFFFSLHDEASFHNIHKKIAQSDIRFSKNDFPYKPHSTLWDRSSISEKEIQELLSIRLKEEFILNTMSIYSLESPGGDVIILLRHRVTFTWMLFSFSTRFIR

pLDDT: mean 87.76, std 15.17, range [28.66, 98.75]